Protein AF-A0AAW4L4Z7-F1 (afdb_monomer_lite)

Sequence (323 aa):
MKLNDNSRTDKFPEVISRLYNILFERLQEMKDENALSLLELSNLTPKMVKGADYLYFQGRLLNGRQKQVYLGARKASVLDIEEKFAKAQEVKQKYLDTIEKSLGALRALGVGAFPARPGRVIAALAEAGIFDLYGGVLLEDAAFYCLAQLHGLMLPKALDDETDIVVGVSASPKVPQNPLGLLDKGYSPVNRFDPVAMPYYSREVTGSCGISFLCLWNEAGENGALLQFLIKEPIQVIAFCKRPVIVTVPDPVRYFLFKIIRSQLAENSSSIANRDLFQAKALFKGVREKLTYSEIYREARALNWEWGPLIARGLENLKRTMG

Structure (mmCIF, N/CA/C/O backbone):
data_AF-A0AAW4L4Z7-F1
#
_entry.id   AF-A0AAW4L4Z7-F1
#
loop_
_atom_site.group_PDB
_atom_site.id
_atom_site.type_symbol
_atom_site.label_atom_id
_atom_site.label_alt_id
_atom_site.label_comp_id
_atom_site.label_asym_id
_atom_site.label_entity_id
_atom_site.label_seq_id
_atom_site.pdbx_PDB_ins_code
_atom_site.Cartn_x
_atom_site.Cartn_y
_atom_site.Cartn_z
_atom_site.occupancy
_atom_site.B_iso_or_equiv
_atom_site.auth_seq_id
_atom_site.auth_comp_id
_atom_site.auth_asym_id
_atom_site.auth_atom_id
_atom_site.pdbx_PDB_model_num
ATOM 1 N N . MET A 1 1 ? 24.018 -12.665 -4.909 1.00 32.16 1 MET A N 1
ATOM 2 C CA . MET A 1 1 ? 23.017 -13.587 -4.329 1.00 32.16 1 MET A CA 1
ATOM 3 C C . MET A 1 1 ? 22.510 -14.480 -5.454 1.00 32.16 1 MET A C 1
ATOM 5 O O . MET A 1 1 ? 21.957 -13.951 -6.408 1.00 32.16 1 MET A O 1
ATOM 9 N N . LYS A 1 2 ? 22.803 -15.788 -5.422 1.00 23.20 2 LYS A N 1
ATOM 10 C CA . LYS A 1 2 ? 22.291 -16.739 -6.424 1.00 23.20 2 LYS A CA 1
ATOM 11 C C . LYS A 1 2 ? 20.806 -16.966 -6.133 1.00 23.20 2 LYS A C 1
ATOM 13 O O . LYS A 1 2 ? 20.463 -17.426 -5.049 1.00 23.20 2 LYS A O 1
ATOM 18 N N . LEU A 1 3 ? 19.950 -16.542 -7.056 1.00 29.09 3 LEU A N 1
ATOM 19 C CA . LEU A 1 3 ? 18.500 -16.683 -6.966 1.00 29.09 3 LEU A CA 1
ATOM 20 C C . LEU A 1 3 ? 18.140 -18.099 -7.423 1.00 29.09 3 LEU A C 1
ATOM 22 O O . LEU A 1 3 ? 18.395 -18.448 -8.571 1.00 29.09 3 LEU A O 1
ATOM 26 N N . ASN A 1 4 ? 17.594 -18.914 -6.519 1.00 28.89 4 ASN A N 1
ATOM 27 C CA . ASN A 1 4 ? 16.977 -20.179 -6.906 1.00 28.89 4 ASN A CA 1
ATOM 28 C C . ASN A 1 4 ? 15.713 -19.877 -7.714 1.00 28.89 4 ASN A C 1
ATOM 30 O O . ASN A 1 4 ? 14.824 -19.153 -7.261 1.00 28.89 4 ASN A O 1
ATOM 34 N N . ASP A 1 5 ? 15.664 -20.447 -8.910 1.00 36.66 5 ASP A N 1
ATOM 35 C CA . ASP A 1 5 ? 14.574 -20.345 -9.867 1.00 36.66 5 ASP A CA 1
ATOM 36 C C . ASP A 1 5 ? 13.368 -21.193 -9.434 1.00 36.66 5 ASP A C 1
ATOM 38 O O . ASP A 1 5 ? 13.111 -22.275 -9.943 1.00 36.66 5 ASP A O 1
ATOM 42 N N . ASN A 1 6 ? 12.642 -20.705 -8.428 1.00 33.81 6 ASN A N 1
ATOM 43 C CA . ASN A 1 6 ? 11.314 -21.197 -8.053 1.00 33.81 6 ASN A CA 1
ATOM 44 C C . ASN A 1 6 ? 10.332 -20.016 -7.964 1.00 33.81 6 ASN A C 1
ATOM 46 O O . ASN A 1 6 ? 9.578 -19.861 -7.007 1.00 33.81 6 ASN A O 1
ATOM 50 N N . SER A 1 7 ? 10.355 -19.136 -8.971 1.00 39.59 7 SER A N 1
ATOM 51 C CA . SER A 1 7 ? 9.524 -17.922 -9.036 1.00 39.59 7 SER A CA 1
ATOM 52 C C . SER A 1 7 ? 8.072 -18.185 -9.477 1.00 39.59 7 SER A C 1
ATOM 54 O O . SER A 1 7 ? 7.519 -17.450 -10.296 1.00 39.59 7 SER A O 1
ATOM 56 N N . ARG A 1 8 ? 7.420 -19.224 -8.934 1.00 42.19 8 ARG A N 1
ATOM 57 C CA . ARG A 1 8 ? 5.964 -19.387 -9.079 1.00 42.19 8 ARG A CA 1
ATOM 58 C C . ARG A 1 8 ? 5.268 -18.426 -8.119 1.00 42.19 8 ARG A C 1
ATOM 60 O O . ARG A 1 8 ? 5.245 -18.639 -6.915 1.00 42.19 8 ARG A O 1
ATOM 67 N N . THR A 1 9 ? 4.751 -17.329 -8.664 1.00 53.69 9 THR A N 1
ATOM 68 C CA . THR A 1 9 ? 3.739 -16.509 -7.992 1.00 53.69 9 THR A CA 1
ATOM 69 C C . THR A 1 9 ? 2.385 -17.144 -8.283 1.00 53.69 9 THR A C 1
ATOM 71 O O . THR A 1 9 ? 1.900 -17.102 -9.416 1.00 53.69 9 THR A O 1
ATOM 74 N N . ASP A 1 10 ? 1.794 -17.788 -7.279 1.00 58.38 10 ASP A N 1
ATOM 75 C CA . ASP A 1 10 ? 0.479 -18.403 -7.432 1.00 58.38 10 ASP A CA 1
ATOM 76 C C . ASP A 1 10 ? -0.603 -17.320 -7.383 1.00 58.38 10 ASP A C 1
ATOM 78 O O . ASP A 1 10 ? -0.590 -16.436 -6.517 1.00 58.38 10 ASP A O 1
ATOM 82 N N . LYS A 1 11 ? -1.533 -17.370 -8.346 1.00 59.62 11 LYS A N 1
ATOM 83 C CA . LYS A 1 11 ? -2.723 -16.515 -8.323 1.00 59.62 11 LYS A CA 1
ATOM 84 C C . LYS A 1 11 ? -3.596 -16.914 -7.138 1.00 59.62 11 LYS A C 1
ATOM 86 O O . LYS A 1 11 ? -3.826 -18.096 -6.893 1.00 59.62 11 LYS A O 1
ATOM 91 N N . PHE A 1 12 ? -4.150 -15.917 -6.473 1.00 63.59 12 PHE A N 1
ATOM 92 C CA . PHE A 1 12 ? -5.211 -16.060 -5.503 1.00 63.59 12 PHE A CA 1
ATOM 93 C C . PHE A 1 12 ? -6.371 -16.816 -6.155 1.00 63.59 12 PHE A C 1
ATOM 95 O O . PHE A 1 12 ? -6.815 -16.443 -7.248 1.00 63.59 12 PHE A O 1
ATOM 102 N N . PRO A 1 13 ? -6.894 -17.855 -5.489 1.00 67.50 13 PRO A N 1
ATOM 103 C CA . PRO A 1 13 ? -8.231 -18.350 -5.759 1.00 67.50 13 PRO A CA 1
ATOM 104 C C . PRO A 1 13 ? -9.234 -17.190 -5.769 1.00 67.50 13 PRO A C 1
ATOM 106 O O . PRO A 1 13 ? -9.116 -16.263 -4.969 1.00 67.50 13 PRO A O 1
ATOM 109 N N . GLU A 1 14 ? -10.255 -17.263 -6.625 1.00 75.38 14 GLU A N 1
ATOM 110 C CA . GLU A 1 14 ? -11.294 -16.224 -6.773 1.00 75.38 14 GLU A CA 1
ATOM 111 C C . GLU A 1 14 ? -11.941 -15.829 -5.430 1.00 75.38 14 GLU A C 1
ATOM 113 O O . GLU A 1 14 ? -12.305 -14.676 -5.199 1.00 75.38 14 GLU A O 1
ATOM 118 N N . VAL A 1 15 ? -12.000 -16.787 -4.502 1.00 77.12 15 VAL A N 1
ATOM 119 C CA . VAL A 1 15 ? -12.443 -16.604 -3.117 1.00 77.12 15 VAL A CA 1
ATOM 120 C C . VAL A 1 15 ? -11.622 -15.538 -2.380 1.00 77.12 15 VAL A C 1
ATOM 122 O O . VAL A 1 15 ? -12.205 -14.703 -1.694 1.00 77.12 15 VAL A O 1
ATOM 125 N N . ILE A 1 16 ? -10.294 -15.511 -2.535 1.00 78.38 16 ILE A N 1
ATOM 126 C CA . ILE A 1 16 ? -9.440 -14.531 -1.848 1.00 78.38 16 ILE A CA 1
ATOM 127 C C . ILE A 1 16 ? -9.660 -13.127 -2.423 1.00 78.38 16 ILE A C 1
ATOM 129 O O . ILE A 1 16 ? -9.762 -12.176 -1.656 1.00 78.38 16 ILE A O 1
ATOM 133 N N . SER A 1 17 ? -9.809 -12.980 -3.744 1.00 80.56 17 SER A N 1
ATOM 134 C CA . SER A 1 17 ? -10.116 -11.677 -4.359 1.00 80.56 17 SER A CA 1
ATOM 135 C C . SER A 1 17 ? -11.458 -11.116 -3.881 1.00 80.56 17 SER A C 1
ATOM 137 O O . SER A 1 17 ? -11.556 -9.929 -3.577 1.00 80.56 17 SER A O 1
ATOM 139 N N . ARG A 1 18 ? -12.484 -11.968 -3.745 1.00 84.88 18 ARG A N 1
ATOM 140 C CA . ARG A 1 18 ? -13.781 -11.558 -3.181 1.00 84.88 18 ARG A CA 1
ATOM 141 C C . ARG A 1 18 ? -13.650 -11.123 -1.720 1.00 84.88 18 ARG A C 1
ATOM 143 O O . ARG A 1 18 ? -14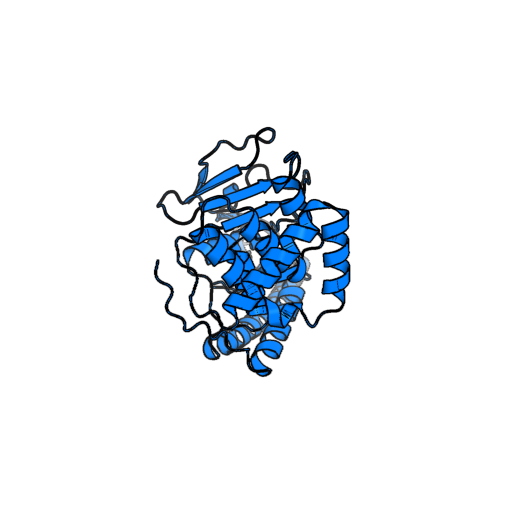.156 -10.066 -1.359 1.00 84.88 18 ARG A O 1
ATOM 150 N N . LEU A 1 19 ? -12.942 -11.899 -0.897 1.00 84.94 19 LEU A N 1
ATOM 151 C CA . LEU A 1 19 ? -12.705 -11.561 0.512 1.00 84.94 19 LEU A CA 1
ATOM 152 C C . LEU A 1 19 ? -11.884 -10.274 0.678 1.00 84.94 19 LEU A C 1
ATOM 154 O O . LEU A 1 19 ? -12.173 -9.489 1.578 1.00 84.94 19 LEU A O 1
ATOM 158 N N . TYR A 1 20 ? -10.899 -10.038 -0.192 1.00 89.19 20 TYR A N 1
ATOM 159 C CA . TYR A 1 20 ? -10.128 -8.796 -0.220 1.00 89.19 20 TYR A CA 1
ATOM 160 C C . TYR A 1 20 ? -11.039 -7.591 -0.473 1.00 89.19 20 TYR A C 1
ATOM 162 O O . TYR A 1 20 ? -10.985 -6.627 0.284 1.00 89.19 20 TYR A O 1
ATOM 170 N N . ASN A 1 21 ? -11.903 -7.657 -1.491 1.00 88.00 21 ASN A N 1
ATOM 171 C CA . ASN A 1 21 ? -12.805 -6.554 -1.835 1.00 88.00 21 ASN A CA 1
ATOM 172 C C . ASN A 1 21 ? -13.822 -6.273 -0.726 1.00 88.00 21 ASN A C 1
ATOM 174 O O . ASN A 1 21 ? -13.998 -5.118 -0.355 1.00 88.00 21 ASN A O 1
ATOM 178 N N . ILE A 1 22 ? -14.414 -7.320 -0.136 1.00 87.88 22 ILE A N 1
ATOM 179 C CA . ILE A 1 22 ? -15.314 -7.172 1.017 1.00 87.88 22 ILE A CA 1
ATOM 180 C C . ILE A 1 22 ? -14.584 -6.466 2.163 1.00 87.88 22 ILE A C 1
ATOM 182 O O . ILE A 1 22 ? -15.110 -5.521 2.742 1.00 87.88 22 ILE A O 1
ATOM 186 N N . LEU A 1 23 ? -13.362 -6.896 2.491 1.00 89.56 23 LEU A N 1
ATOM 187 C CA . LEU A 1 23 ? -12.580 -6.254 3.545 1.00 89.56 23 LEU A CA 1
ATOM 188 C C . LEU A 1 23 ? -12.254 -4.792 3.200 1.00 89.56 23 LEU A C 1
ATOM 190 O O . LEU A 1 23 ? -12.329 -3.937 4.078 1.00 89.56 23 LEU A O 1
ATOM 194 N N . PHE A 1 24 ? -11.911 -4.500 1.944 1.00 90.75 24 PHE A N 1
ATOM 195 C CA . PHE A 1 24 ? -11.599 -3.146 1.493 1.00 90.75 24 PHE A CA 1
ATOM 196 C C . PHE A 1 24 ? -12.805 -2.215 1.632 1.00 90.75 24 PHE A C 1
ATOM 198 O O . PHE A 1 24 ? -12.670 -1.149 2.223 1.00 90.75 24 PHE A O 1
ATOM 205 N N . GLU A 1 25 ? -13.984 -2.637 1.167 1.00 87.56 25 GLU A N 1
ATOM 206 C CA . GLU A 1 25 ? -15.235 -1.880 1.300 1.00 87.56 25 GLU A CA 1
ATOM 207 C C . GLU A 1 25 ? -15.553 -1.580 2.769 1.00 87.56 25 GLU A C 1
ATOM 209 O O . GLU A 1 25 ? -15.819 -0.433 3.117 1.00 87.56 25 GLU A O 1
ATOM 214 N N . ARG A 1 26 ? -15.422 -2.569 3.664 1.00 83.50 26 ARG A N 1
ATOM 215 C CA . ARG A 1 26 ? -15.661 -2.360 5.103 1.00 83.50 26 ARG A CA 1
ATOM 216 C C . ARG A 1 26 ? -14.666 -1.405 5.749 1.00 83.50 26 ARG A C 1
ATOM 218 O O . ARG A 1 26 ? -15.047 -0.613 6.606 1.00 83.50 26 ARG A O 1
ATOM 225 N N . LEU A 1 27 ? -13.394 -1.472 5.359 1.00 85.56 27 LEU A N 1
ATOM 226 C CA . LEU A 1 27 ? -12.388 -0.529 5.848 1.00 85.56 27 LEU A CA 1
ATOM 227 C C . LEU A 1 27 ? -12.659 0.895 5.341 1.00 85.56 27 LEU A C 1
ATOM 229 O O . LEU A 1 27 ? -12.407 1.844 6.079 1.00 85.56 27 LEU A O 1
ATOM 233 N N . GLN A 1 28 ? -13.178 1.050 4.118 1.00 83.44 28 GLN A N 1
ATOM 234 C CA . GLN A 1 28 ? -13.570 2.354 3.573 1.00 83.44 28 GLN A CA 1
ATOM 235 C C . GLN A 1 28 ? -14.786 2.918 4.308 1.00 83.44 28 GLN A C 1
ATOM 237 O O . GLN A 1 28 ? -14.724 4.047 4.779 1.00 83.44 28 GLN A O 1
ATOM 242 N N . GLU A 1 29 ? -15.840 2.119 4.503 1.00 78.31 29 GLU A N 1
ATOM 243 C CA . GLU A 1 29 ? -17.023 2.515 5.284 1.00 78.31 29 GLU A CA 1
ATOM 244 C C . GLU A 1 29 ? -16.625 3.004 6.685 1.00 78.31 29 GLU A C 1
ATOM 246 O O . GLU A 1 29 ? -16.997 4.099 7.104 1.00 78.31 29 GLU A O 1
ATOM 251 N N . MET A 1 30 ? -15.783 2.236 7.383 1.00 73.38 30 MET A N 1
ATOM 252 C CA . MET A 1 30 ? -15.294 2.590 8.717 1.00 73.38 30 MET A CA 1
ATOM 253 C C . MET A 1 30 ? -14.510 3.913 8.741 1.00 73.38 30 MET A C 1
ATOM 255 O O . MET A 1 30 ? -14.532 4.636 9.739 1.00 73.38 30 MET A O 1
ATOM 259 N N . LYS A 1 31 ? -13.801 4.225 7.655 1.00 69.75 31 LYS A N 1
ATOM 260 C CA . LYS A 1 31 ? -12.991 5.435 7.516 1.00 69.75 31 LYS A CA 1
ATOM 261 C C . LYS A 1 31 ? -13.819 6.657 7.107 1.00 69.75 31 LYS A C 1
ATOM 263 O O . LYS A 1 31 ? -13.569 7.748 7.622 1.00 69.75 31 LYS A O 1
ATOM 268 N N . ASP A 1 32 ? -14.795 6.492 6.220 1.00 66.00 32 ASP A N 1
ATOM 269 C CA . ASP A 1 32 ? -15.676 7.568 5.750 1.00 66.00 32 ASP A CA 1
ATOM 270 C C . ASP A 1 32 ? -16.686 7.997 6.822 1.00 66.00 32 ASP A C 1
ATOM 272 O O . ASP A 1 32 ? -17.030 9.177 6.916 1.00 66.00 32 ASP A O 1
ATOM 276 N N . GLU A 1 33 ? -17.071 7.095 7.731 1.00 61.59 33 GLU A N 1
ATOM 277 C CA . GLU A 1 33 ? -17.880 7.395 8.923 1.00 61.59 33 GLU A CA 1
ATOM 278 C C . GLU A 1 33 ? -17.099 8.181 10.011 1.00 61.59 33 GLU A C 1
ATOM 280 O O . GLU A 1 33 ? -17.352 8.055 11.208 1.00 61.59 33 GLU A O 1
ATOM 285 N N . ASN A 1 34 ? -16.167 9.053 9.604 1.00 47.19 34 ASN A N 1
ATOM 286 C CA . ASN A 1 34 ? -15.133 9.777 10.363 1.00 47.19 34 ASN A CA 1
ATOM 287 C C . ASN A 1 34 ? -15.607 10.678 11.539 1.00 47.19 34 ASN A C 1
ATOM 289 O O . ASN A 1 34 ? -14.813 11.410 12.127 1.00 47.19 34 ASN A O 1
ATOM 293 N N . ALA A 1 35 ? -16.872 10.597 11.959 1.00 42.38 35 ALA A N 1
ATOM 294 C CA . ALA A 1 35 ? -17.287 10.941 13.322 1.00 42.38 35 ALA A CA 1
ATOM 295 C C . ALA A 1 35 ? -16.896 9.850 14.354 1.00 42.38 35 ALA A C 1
ATOM 297 O O . ALA A 1 35 ? -16.870 10.120 15.556 1.00 42.38 35 ALA A O 1
ATOM 298 N N . LEU A 1 36 ? -16.563 8.633 13.896 1.00 42.75 36 LEU A N 1
ATOM 299 C CA . LEU A 1 36 ? -16.276 7.447 14.714 1.00 42.75 36 LEU A CA 1
ATOM 300 C C . LEU A 1 36 ? -14.775 7.120 14.866 1.00 42.75 36 LEU A C 1
ATOM 302 O O . LEU A 1 36 ? -14.412 6.369 15.768 1.00 42.75 36 LEU A O 1
ATOM 306 N N . SER A 1 37 ? -13.876 7.684 14.056 1.00 44.66 37 SER A N 1
ATOM 307 C CA . SER A 1 37 ? -12.421 7.454 14.194 1.00 44.66 37 SER A CA 1
ATOM 308 C C . SER A 1 37 ? -11.863 8.041 15.500 1.00 44.66 37 SER A C 1
ATOM 310 O O . SER A 1 37 ? -11.054 7.419 16.188 1.00 44.66 37 SER A O 1
ATOM 312 N N . LEU A 1 38 ? -12.413 9.175 15.952 1.00 45.38 38 LEU A N 1
ATOM 313 C CA . LEU A 1 38 ? -12.182 9.723 17.297 1.00 45.38 38 LEU A CA 1
ATOM 314 C C . LEU A 1 38 ? -12.682 8.788 18.419 1.00 45.38 38 LEU A C 1
ATOM 316 O O . LEU A 1 38 ? -12.250 8.931 19.566 1.00 45.38 38 LEU A O 1
ATOM 320 N N . LEU A 1 39 ? -13.565 7.829 18.109 1.00 46.44 39 LEU A N 1
ATOM 321 C CA . LEU A 1 39 ? -14.117 6.823 19.028 1.00 46.44 39 LEU A CA 1
ATOM 322 C C . LEU A 1 39 ? -13.271 5.556 19.153 1.00 46.44 39 LEU A C 1
ATOM 324 O O . LEU A 1 39 ? -13.538 4.721 20.016 1.00 46.44 39 LEU A O 1
ATOM 328 N N . GLU A 1 40 ? -12.249 5.356 18.320 1.00 48.91 40 GLU A N 1
ATOM 329 C CA . GLU A 1 40 ? -11.343 4.206 18.453 1.00 48.91 40 GLU A CA 1
ATOM 330 C C . GLU A 1 40 ? -10.521 4.237 19.737 1.00 48.91 40 GLU A C 1
ATOM 332 O O . GLU A 1 40 ? -10.287 3.202 20.360 1.00 48.91 40 GLU A O 1
ATOM 337 N N . LEU A 1 41 ? -10.134 5.439 20.154 1.00 52.56 41 LEU A N 1
ATOM 338 C CA . LEU A 1 41 ? -9.309 5.682 21.330 1.00 52.56 41 LEU A CA 1
ATOM 339 C C . LEU A 1 41 ? -10.081 6.375 22.448 1.00 52.56 41 LEU A C 1
ATOM 341 O O . LEU A 1 41 ? -9.445 6.904 23.367 1.00 52.56 41 LEU A O 1
ATOM 345 N N . SER A 1 42 ? -11.417 6.416 22.368 1.00 62.88 42 SER A N 1
ATOM 346 C CA . SER A 1 42 ? -12.225 7.129 23.347 1.00 62.88 42 SER A CA 1
ATOM 347 C C . SER A 1 42 ? -13.407 6.361 23.919 1.00 62.88 42 SER A C 1
ATOM 349 O O . SER A 1 42 ? -13.991 5.487 23.289 1.00 62.88 42 SER A O 1
ATOM 351 N N . ASN A 1 43 ? -13.722 6.701 25.167 1.00 76.50 43 ASN A N 1
ATOM 352 C CA . ASN A 1 43 ? -14.822 6.164 25.954 1.00 76.50 43 ASN A CA 1
ATOM 353 C C . ASN A 1 43 ? -15.537 7.302 26.683 1.00 76.50 43 ASN A C 1
ATOM 355 O O . ASN A 1 43 ? -14.961 8.365 26.940 1.00 76.50 43 ASN A O 1
ATOM 359 N N . LEU A 1 44 ? -16.786 7.046 27.062 1.00 83.38 44 LEU A N 1
ATOM 360 C CA . LEU A 1 44 ? -17.497 7.869 28.027 1.00 83.38 44 LEU A CA 1
ATOM 361 C C . LEU A 1 44 ? -17.172 7.375 29.438 1.00 83.38 44 LEU A C 1
ATOM 363 O O . LEU A 1 44 ? -17.417 6.218 29.774 1.00 83.38 44 LEU A O 1
ATOM 367 N N . THR A 1 45 ? -16.600 8.257 30.254 1.00 85.12 45 THR A N 1
ATOM 368 C CA . THR A 1 45 ? -16.176 7.953 31.623 1.00 85.12 45 THR A CA 1
ATOM 369 C C . THR A 1 45 ? -17.023 8.765 32.604 1.00 85.12 45 THR A C 1
ATOM 371 O O . THR A 1 45 ? -16.867 9.993 32.663 1.00 85.12 45 THR A O 1
ATOM 374 N N . PRO A 1 46 ? -17.907 8.129 33.392 1.00 85.19 46 PRO A N 1
ATOM 375 C CA . PRO A 1 46 ? -18.630 8.814 34.454 1.00 85.19 46 PRO A CA 1
ATOM 376 C C . PRO A 1 46 ? -17.691 9.135 35.625 1.00 85.19 46 PRO A C 1
ATOM 378 O O . PRO A 1 46 ? -16.783 8.366 35.951 1.00 85.19 46 PRO A O 1
ATOM 381 N N . LYS A 1 47 ? -17.905 10.283 36.271 1.00 87.56 47 LYS A N 1
ATOM 382 C CA . LYS A 1 47 ? -17.180 10.721 37.466 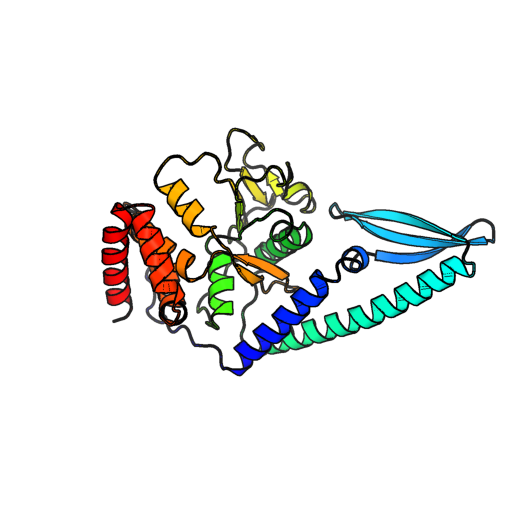1.00 87.56 47 LYS A CA 1
ATOM 383 C C . LYS A 1 47 ? -18.127 11.349 38.481 1.00 87.56 47 LYS A C 1
ATOM 385 O O . LYS A 1 47 ? -18.855 12.286 38.167 1.00 87.56 47 LYS A O 1
ATOM 390 N N . MET A 1 48 ? -18.008 10.887 39.718 1.00 85.50 48 MET A N 1
ATOM 391 C CA . MET A 1 48 ? -18.638 11.489 40.889 1.00 85.50 48 MET A CA 1
ATOM 392 C C . MET A 1 48 ? -17.766 12.628 41.419 1.00 85.50 48 MET A C 1
ATOM 394 O O . MET A 1 48 ? -16.614 12.405 41.796 1.00 85.50 48 MET A O 1
ATOM 398 N N . VAL A 1 49 ? -18.304 13.847 41.486 1.00 84.88 49 VAL A N 1
ATOM 399 C CA . VAL A 1 49 ? -17.618 14.995 42.102 1.00 84.88 49 VAL A CA 1
ATOM 400 C C . VAL A 1 49 ? -18.571 15.680 43.074 1.00 84.88 49 VAL A C 1
ATOM 402 O O . VAL A 1 49 ? -19.607 16.200 42.670 1.00 84.88 49 VAL A O 1
ATOM 405 N N . LYS A 1 50 ? -18.218 15.686 44.369 1.00 82.81 50 LYS A N 1
ATOM 406 C CA . LYS A 1 50 ? -19.025 16.282 45.455 1.00 82.81 50 LYS A CA 1
ATOM 407 C C . LYS A 1 50 ? -20.504 15.833 45.441 1.00 82.81 50 LYS A C 1
ATOM 409 O O . LYS A 1 50 ? -21.395 16.644 45.660 1.00 82.81 50 LYS A O 1
ATOM 414 N N . GLY A 1 51 ? -20.755 14.549 45.164 1.00 81.38 51 GLY A N 1
ATOM 415 C CA . GLY A 1 51 ? -22.100 13.954 45.164 1.00 81.38 51 GLY A CA 1
ATOM 416 C C . GLY A 1 51 ? -22.934 14.196 43.901 1.00 81.38 51 GLY A C 1
ATOM 417 O O . GLY A 1 51 ? -24.093 13.799 43.870 1.00 81.38 51 GLY A O 1
ATOM 418 N N . ALA A 1 52 ? -22.368 14.827 42.868 1.00 81.81 52 ALA A N 1
ATOM 419 C CA . ALA A 1 52 ? -23.008 14.983 41.566 1.00 81.81 52 ALA A CA 1
ATOM 420 C C . ALA A 1 52 ? -22.292 14.148 40.493 1.00 81.81 52 ALA A C 1
ATOM 422 O O . ALA A 1 52 ? -21.057 14.089 40.461 1.00 81.81 52 ALA A O 1
ATOM 423 N N . ASP A 1 53 ? -23.087 13.534 39.615 1.00 86.81 53 ASP A N 1
ATOM 424 C CA . ASP A 1 53 ? -22.621 12.698 38.511 1.00 86.81 53 ASP A CA 1
ATOM 425 C C . ASP A 1 53 ? -22.357 13.516 37.253 1.00 86.81 53 ASP A C 1
ATOM 427 O O . ASP A 1 53 ? -23.233 14.203 36.714 1.00 86.81 53 ASP A O 1
ATOM 431 N N . TYR A 1 54 ? -21.137 13.383 36.750 1.00 86.75 54 TYR A N 1
ATOM 432 C CA . TYR A 1 54 ? -20.651 14.073 35.571 1.00 86.75 54 TYR A CA 1
ATOM 433 C C . TYR A 1 54 ? -20.138 13.083 34.544 1.00 86.75 54 TYR A C 1
ATOM 435 O O . TYR A 1 54 ? -19.538 12.066 34.889 1.00 86.75 54 TYR A O 1
ATOM 443 N N . LEU A 1 55 ? -20.323 13.414 33.272 1.00 88.31 55 LEU A N 1
ATOM 444 C CA . LEU A 1 55 ? -19.826 12.610 32.172 1.00 88.31 55 LEU A CA 1
ATOM 445 C C . LEU A 1 55 ? -18.668 13.304 31.467 1.00 88.31 55 LEU A C 1
ATOM 447 O O . LEU A 1 55 ? -18.709 14.506 31.184 1.00 88.31 55 LEU A O 1
ATOM 451 N N . TYR A 1 56 ? -17.641 12.522 31.160 1.00 85.12 56 TYR A N 1
ATOM 452 C CA . TYR A 1 56 ? -16.481 12.965 30.408 1.00 85.12 56 TYR A CA 1
ATOM 453 C C . TYR A 1 56 ? -16.311 12.112 29.161 1.00 85.12 56 TYR A C 1
ATOM 455 O O . TYR A 1 56 ? -16.398 10.889 29.219 1.00 85.12 56 TYR A O 1
ATOM 463 N N . PHE A 1 57 ? -15.989 12.762 28.052 1.00 81.19 57 PHE A N 1
ATOM 464 C CA . PHE A 1 57 ? -15.434 12.108 26.882 1.00 81.19 57 PHE A CA 1
ATOM 465 C C . PHE A 1 57 ? -13.925 11.989 27.070 1.00 81.19 57 PHE A C 1
ATOM 467 O O . PHE A 1 57 ? -13.227 12.996 27.196 1.00 81.19 57 PHE A O 1
ATOM 474 N N . GLN A 1 58 ? -13.407 10.771 27.132 1.00 80.62 58 GLN A N 1
ATOM 475 C CA . GLN A 1 58 ? -11.991 10.508 27.345 1.00 80.62 58 GLN A CA 1
ATOM 476 C C . GLN A 1 58 ? -11.405 9.894 26.088 1.00 80.62 58 GLN A C 1
ATOM 478 O O . GLN A 1 58 ? -11.773 8.776 25.773 1.00 80.62 58 GLN A O 1
ATOM 483 N N . GLY A 1 59 ? -10.477 10.580 25.421 1.00 68.94 59 GLY A N 1
ATOM 484 C CA . GLY A 1 59 ? -9.775 10.084 24.237 1.00 68.94 59 GLY A CA 1
ATOM 485 C C . GLY A 1 59 ? -8.258 10.071 24.409 1.00 68.94 59 GLY A C 1
ATOM 486 O O . GLY A 1 59 ? -7.705 10.837 25.205 1.00 68.94 59 GLY A O 1
ATOM 487 N N . ARG A 1 60 ? -7.564 9.215 23.658 1.00 60.22 60 ARG A N 1
ATOM 488 C CA . ARG A 1 60 ? -6.101 9.254 23.540 1.00 60.22 60 ARG A CA 1
ATOM 489 C C . ARG A 1 60 ? -5.707 10.038 22.290 1.00 60.22 60 ARG A C 1
ATOM 491 O O . ARG A 1 60 ? -6.218 9.780 21.209 1.00 60.22 60 ARG A O 1
ATOM 498 N N . LEU A 1 61 ? -4.826 11.016 22.456 1.00 54.97 61 LEU A N 1
ATOM 499 C CA . LEU A 1 61 ? -4.229 11.753 21.347 1.00 54.97 61 LEU A CA 1
ATOM 500 C C . LEU A 1 61 ? -3.154 10.893 20.669 1.00 54.97 61 LEU A C 1
ATOM 502 O O . LEU A 1 61 ? -2.581 10.006 21.302 1.00 54.97 61 LEU A O 1
ATOM 506 N N . LEU A 1 62 ? -2.823 11.226 19.418 1.00 44.16 62 LEU A N 1
ATOM 507 C CA . LEU A 1 62 ? -1.789 10.549 18.616 1.00 44.16 62 LEU A CA 1
ATOM 508 C C . LEU A 1 62 ? -0.403 10.530 19.296 1.00 44.16 62 LEU A C 1
ATOM 510 O O . LEU A 1 62 ? 0.395 9.641 19.055 1.00 44.16 62 LEU A O 1
ATOM 514 N N . ASN A 1 63 ? -0.133 11.458 20.220 1.00 45.69 63 ASN A N 1
ATOM 515 C CA . ASN A 1 63 ? 1.095 11.498 21.028 1.00 45.69 63 ASN A CA 1
ATOM 516 C C . ASN A 1 63 ? 1.026 10.665 22.329 1.00 45.69 63 ASN A C 1
ATOM 518 O O . ASN A 1 63 ? 1.733 10.961 23.296 1.00 45.69 63 ASN A O 1
ATOM 522 N N . GLY A 1 64 ? 0.083 9.724 22.418 1.00 51.59 64 GLY A N 1
ATOM 523 C CA . GLY A 1 64 ? -0.119 8.838 23.565 1.00 51.59 64 GLY A CA 1
ATOM 524 C C . GLY A 1 64 ? -0.762 9.485 24.800 1.00 51.59 64 GLY A C 1
ATOM 525 O O . GLY A 1 64 ? -1.175 8.757 25.715 1.00 51.59 64 GLY A O 1
ATOM 526 N N . ARG A 1 65 ? -0.901 10.822 24.850 1.00 55.28 65 ARG A N 1
ATOM 527 C CA . ARG A 1 65 ? -1.500 11.542 25.988 1.00 55.28 65 ARG A CA 1
ATOM 528 C C . ARG A 1 65 ? -3.007 11.336 26.037 1.00 55.28 65 ARG A C 1
ATOM 530 O O . ARG A 1 65 ? -3.698 11.432 25.026 1.00 55.28 65 ARG A O 1
ATOM 537 N N . GLN A 1 66 ? -3.534 11.125 27.236 1.00 69.50 66 GLN A N 1
ATOM 538 C CA . GLN A 1 66 ? -4.977 11.131 27.453 1.00 69.50 66 GLN A CA 1
ATOM 539 C C . GLN A 1 66 ? -5.496 12.565 27.551 1.00 69.50 66 GLN A C 1
ATOM 541 O O . GLN A 1 66 ? -4.907 13.405 28.233 1.00 69.50 66 GLN A O 1
ATOM 546 N N . LYS A 1 67 ? -6.621 12.832 26.891 1.00 74.50 67 LYS A N 1
ATOM 547 C CA . LYS A 1 67 ? -7.366 14.084 26.990 1.00 74.50 67 LYS A CA 1
ATOM 548 C C . LYS A 1 67 ? -8.799 13.772 27.400 1.00 74.50 67 LYS A C 1
ATOM 550 O O . LYS A 1 67 ? -9.434 12.882 26.841 1.00 74.50 67 LYS A O 1
ATOM 555 N N . GLN A 1 68 ? -9.294 14.507 28.388 1.00 83.00 68 GLN A N 1
ATOM 556 C CA . GLN A 1 68 ? -10.681 14.428 28.830 1.00 83.00 68 GLN A CA 1
ATOM 557 C C . GLN A 1 68 ? -11.387 15.736 28.492 1.00 83.00 68 GLN A C 1
ATOM 559 O O . GLN A 1 68 ? -10.852 16.817 28.738 1.00 83.00 68 GLN A O 1
ATOM 564 N N . VAL A 1 69 ? -12.583 15.627 27.928 1.00 79.75 69 VAL A N 1
ATOM 565 C CA . VAL A 1 69 ? -13.485 16.742 27.650 1.00 79.75 69 VAL A CA 1
ATOM 566 C C . VAL A 1 69 ? -14.730 16.539 28.500 1.00 79.75 69 VAL A C 1
ATOM 568 O O . VAL A 1 69 ? -15.350 15.479 28.467 1.00 79.75 69 VAL A O 1
ATOM 571 N N . TYR A 1 70 ? -15.063 17.537 29.311 1.00 82.88 70 TYR A N 1
ATOM 572 C CA . TYR A 1 70 ? -16.267 17.525 30.132 1.00 82.88 70 TYR A CA 1
ATOM 573 C C . TYR A 1 70 ? -17.506 17.689 29.246 1.00 82.88 70 TYR A C 1
ATOM 575 O O . TYR A 1 70 ? -17.573 18.644 28.476 1.00 82.88 70 TYR A O 1
ATOM 583 N N . LEU A 1 71 ? -18.468 16.768 29.357 1.00 82.44 71 LEU A N 1
ATOM 584 C CA . LEU A 1 71 ? -19.709 16.806 28.576 1.00 82.44 71 LEU A CA 1
ATOM 585 C C . LEU A 1 71 ? -20.865 17.451 29.342 1.00 82.44 71 LEU A C 1
ATOM 587 O O . LEU A 1 71 ? -21.729 18.078 28.738 1.00 82.44 71 LEU A O 1
ATOM 591 N N . GLY A 1 72 ? -20.889 17.312 30.668 1.00 85.94 72 GLY A N 1
ATOM 592 C CA . GLY A 1 72 ? -21.963 17.857 31.490 1.00 85.94 72 GLY A CA 1
ATOM 593 C C . GLY A 1 72 ? -22.298 16.992 32.697 1.00 85.94 72 GLY A C 1
ATOM 594 O O . GLY A 1 72 ? -21.789 15.883 32.863 1.00 85.94 72 GLY A O 1
ATOM 595 N N . ALA A 1 73 ? -23.200 17.504 33.534 1.00 86.50 73 ALA A N 1
ATOM 596 C CA . ALA A 1 73 ? -23.889 16.693 34.531 1.00 86.50 73 ALA A CA 1
ATOM 597 C C . ALA A 1 73 ? -24.793 15.681 33.819 1.00 86.50 73 ALA A C 1
ATOM 599 O O . ALA A 1 73 ? -25.403 16.024 32.804 1.00 86.50 73 ALA A O 1
ATOM 600 N N . ARG A 1 74 ? -24.909 14.464 34.355 1.00 82.62 74 ARG A N 1
ATOM 601 C CA . ARG A 1 74 ? -25.631 13.339 33.740 1.00 82.62 74 ARG A CA 1
ATOM 602 C C . ARG A 1 74 ? -27.161 13.517 33.806 1.00 82.62 74 ARG A C 1
ATOM 604 O O . ARG A 1 74 ? -27.870 12.825 34.525 1.00 82.62 74 ARG A O 1
ATOM 611 N N . LYS A 1 75 ? -27.658 14.521 33.080 1.00 86.00 75 LYS A N 1
ATOM 612 C CA . LYS A 1 75 ? -29.070 14.904 32.910 1.00 86.00 75 LYS A CA 1
ATOM 613 C C . LYS A 1 75 ? -29.574 14.447 31.535 1.00 86.00 75 LYS A C 1
ATOM 615 O O . LYS A 1 75 ? -28.789 13.954 30.733 1.00 86.00 75 LYS A O 1
ATOM 620 N N . ALA A 1 76 ? -30.856 14.665 31.232 1.00 79.12 76 ALA A N 1
ATOM 621 C CA . ALA A 1 76 ? -31.504 14.202 29.996 1.00 79.12 76 ALA A CA 1
ATOM 622 C C . ALA A 1 76 ? -30.707 14.475 28.699 1.00 79.12 76 ALA A C 1
ATOM 624 O O . ALA A 1 76 ? -30.571 13.577 27.876 1.00 79.12 76 ALA A O 1
ATOM 625 N N . SER A 1 77 ? -30.110 15.663 28.540 1.00 75.38 77 SER A N 1
ATOM 626 C CA . SER A 1 77 ? -29.299 16.002 27.356 1.00 75.38 77 SER A CA 1
ATOM 627 C C . SER A 1 77 ? -27.983 15.222 27.248 1.00 75.38 77 SER A C 1
ATOM 629 O O . SER A 1 77 ? -27.504 14.984 26.146 1.00 75.38 77 SER A O 1
ATOM 631 N N . VAL A 1 78 ? -27.391 14.815 28.373 1.00 80.94 78 VAL A N 1
ATOM 632 C CA . VAL A 1 78 ? -26.157 14.014 28.416 1.00 80.94 78 VAL A CA 1
ATOM 633 C C . VAL A 1 78 ? -26.469 12.518 28.315 1.00 80.94 78 VAL A C 1
ATOM 635 O O . VAL A 1 78 ? -25.698 11.782 27.710 1.00 80.94 78 VAL A O 1
ATOM 638 N N . LEU A 1 79 ? -27.619 12.075 28.832 1.00 82.25 79 LEU A N 1
ATOM 639 C CA . LEU A 1 79 ? -28.111 10.704 28.657 1.00 82.25 79 LEU A CA 1
ATOM 640 C C . LEU A 1 79 ? -28.408 10.384 27.181 1.00 82.25 79 LEU A C 1
ATOM 642 O O . LEU A 1 79 ? -28.064 9.302 26.719 1.00 82.25 79 LEU A O 1
ATOM 646 N N . ASP A 1 80 ? -28.956 11.339 26.421 1.00 81.25 80 ASP A N 1
ATOM 647 C CA . ASP A 1 80 ? -29.132 11.203 24.964 1.00 81.25 80 ASP A CA 1
ATOM 648 C C . ASP A 1 80 ? -27.784 11.017 24.233 1.00 81.25 80 ASP A C 1
ATOM 650 O O . ASP A 1 80 ? -27.668 10.197 23.320 1.00 81.25 80 ASP A O 1
ATOM 654 N N . ILE A 1 81 ? -26.727 11.713 24.674 1.00 78.12 81 ILE A N 1
ATOM 655 C CA . ILE A 1 81 ? -25.363 11.533 24.145 1.00 78.12 81 ILE A CA 1
ATOM 656 C C . ILE A 1 81 ? -24.821 10.140 24.490 1.00 78.12 81 ILE A C 1
ATOM 658 O O . ILE A 1 81 ? -24.230 9.496 23.625 1.00 78.12 81 ILE A O 1
ATOM 662 N N . GLU A 1 82 ? -25.026 9.658 25.720 1.00 81.12 82 GLU A N 1
ATOM 663 C CA . GLU A 1 82 ? -24.629 8.302 26.126 1.00 81.12 82 GLU A CA 1
ATOM 664 C C . GLU A 1 82 ? -25.317 7.224 25.290 1.00 81.12 82 GLU A C 1
ATOM 666 O O . GLU A 1 82 ? -24.655 6.294 24.830 1.00 81.12 82 GLU A O 1
ATOM 671 N N . GLU A 1 83 ? -26.624 7.351 25.055 1.00 83.19 83 GLU A N 1
ATOM 672 C CA . GLU A 1 83 ? -27.383 6.381 24.267 1.00 83.19 83 GLU A CA 1
ATOM 673 C C . GLU A 1 83 ? -26.919 6.364 22.804 1.00 83.19 83 GLU A C 1
ATOM 675 O O . GLU A 1 83 ? -26.684 5.297 22.229 1.00 83.19 83 GLU A O 1
ATOM 680 N N . LYS A 1 84 ? -26.718 7.545 22.204 1.00 80.12 84 LYS A N 1
ATOM 681 C CA . LYS A 1 84 ? -26.169 7.671 20.845 1.00 80.12 84 LYS A CA 1
ATOM 682 C C .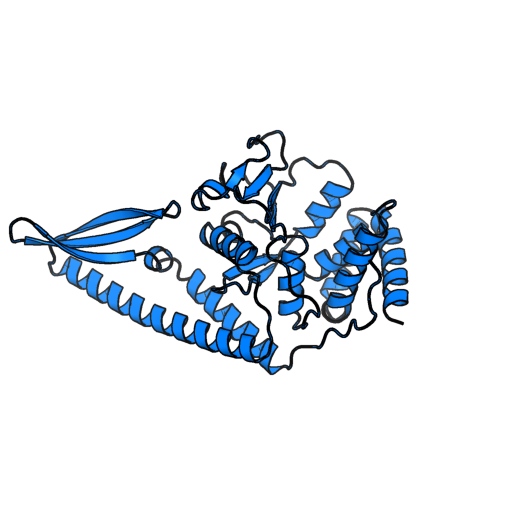 LYS A 1 84 ? -24.760 7.088 20.746 1.00 80.12 84 LYS A C 1
ATOM 684 O O . LYS A 1 84 ? -24.464 6.379 19.787 1.00 80.12 84 LYS A O 1
ATOM 689 N N . PHE A 1 85 ? -23.914 7.335 21.746 1.00 77.75 85 PHE A N 1
ATOM 690 C CA . PHE A 1 85 ? -22.562 6.780 21.815 1.00 77.75 85 PHE A CA 1
ATOM 691 C C . PHE A 1 85 ? -22.572 5.253 21.947 1.00 77.75 85 PHE A C 1
ATOM 693 O O . PHE A 1 85 ? -21.789 4.577 21.283 1.00 77.75 85 PHE A O 1
ATOM 700 N N . ALA A 1 86 ? -23.468 4.693 22.764 1.00 80.75 86 ALA A N 1
ATOM 701 C CA . ALA A 1 86 ? -23.603 3.248 22.924 1.00 80.75 86 ALA A CA 1
ATOM 702 C C . ALA A 1 86 ? -24.029 2.569 21.612 1.00 80.75 86 ALA A C 1
ATOM 704 O O . ALA A 1 86 ? -23.401 1.595 21.198 1.00 80.75 86 ALA A O 1
ATOM 705 N N . LYS A 1 87 ? -25.027 3.128 20.909 1.00 79.06 87 LYS A N 1
ATOM 706 C CA . LYS A 1 87 ? -25.458 2.637 19.586 1.00 79.06 87 LYS A CA 1
ATOM 707 C C . LYS A 1 87 ? -24.328 2.710 18.556 1.00 79.06 87 LYS A C 1
ATOM 709 O O . LYS A 1 87 ? -24.098 1.743 17.833 1.00 79.06 87 LYS A O 1
ATOM 714 N N . ALA A 1 88 ? -23.591 3.822 18.524 1.00 73.94 88 ALA A N 1
ATOM 715 C CA . ALA A 1 88 ? -22.419 3.982 17.664 1.00 73.94 88 ALA A CA 1
ATOM 716 C C . ALA A 1 88 ? -21.334 2.927 17.952 1.00 73.94 88 ALA A C 1
ATOM 718 O O . ALA A 1 88 ? -20.770 2.355 17.018 1.00 73.94 88 ALA A O 1
ATOM 719 N N . GLN A 1 89 ? -21.068 2.618 19.227 1.00 75.19 89 GLN A N 1
ATOM 720 C CA . GLN A 1 89 ? -20.103 1.575 19.581 1.00 75.19 89 GLN A CA 1
ATOM 721 C C . GLN A 1 89 ? -20.567 0.162 19.220 1.00 75.19 89 GLN A C 1
ATOM 723 O O . GLN A 1 89 ? -19.746 -0.657 18.817 1.00 75.19 89 GLN A O 1
ATOM 728 N N . GLU A 1 90 ? -21.862 -0.138 19.314 1.00 78.75 90 GLU A N 1
ATOM 729 C CA . GLU A 1 90 ? -22.388 -1.445 18.908 1.00 78.75 90 GLU A CA 1
ATOM 730 C C . GLU A 1 90 ? -22.227 -1.678 17.396 1.00 78.75 90 GLU A C 1
ATOM 732 O O . GLU A 1 90 ? -21.777 -2.744 16.971 1.00 78.75 90 GLU A O 1
ATOM 737 N N . VAL A 1 91 ? -22.551 -0.670 16.578 1.00 75.38 91 VAL A N 1
ATOM 738 C CA . VAL A 1 91 ? -22.350 -0.713 15.120 1.00 75.38 91 VAL A CA 1
ATOM 739 C C . VAL A 1 91 ? -20.867 -0.904 14.790 1.00 75.38 91 VAL A C 1
ATOM 741 O O . VAL A 1 91 ? -20.513 -1.796 14.019 1.00 75.38 91 VAL A O 1
ATOM 744 N N . LYS A 1 92 ? -19.984 -0.148 15.452 1.00 72.94 92 LYS A N 1
ATOM 745 C CA . LYS A 1 92 ? -18.533 -0.293 15.305 1.00 72.94 92 LYS A CA 1
ATOM 746 C C . LYS A 1 92 ? -18.035 -1.689 15.680 1.00 72.94 92 LYS A C 1
ATOM 748 O O . LYS A 1 92 ? -17.242 -2.261 14.937 1.00 72.94 92 LYS A O 1
ATOM 753 N N . GLN A 1 93 ? -18.488 -2.255 16.798 1.00 76.75 93 GLN A N 1
ATOM 754 C CA . GLN A 1 93 ? -18.061 -3.593 17.212 1.00 76.75 93 GLN A CA 1
ATOM 755 C C . GLN A 1 93 ? -18.440 -4.647 16.160 1.00 76.75 93 GLN A C 1
ATOM 757 O O . GLN A 1 93 ? -17.625 -5.509 15.844 1.00 76.75 93 GLN A O 1
ATOM 762 N N . LYS A 1 94 ? -19.616 -4.527 15.526 1.00 77.81 94 LYS A N 1
ATOM 763 C CA . LYS A 1 94 ? -20.020 -5.408 14.413 1.00 77.81 94 LYS A CA 1
ATOM 764 C C . LYS A 1 94 ? -19.093 -5.284 13.197 1.00 77.81 94 LYS A C 1
ATOM 766 O O . LYS A 1 94 ? -18.769 -6.302 12.575 1.00 77.81 94 LYS A O 1
ATOM 771 N N . TYR A 1 95 ? -18.645 -4.071 12.862 1.00 74.44 95 TYR A N 1
ATOM 772 C CA . TYR A 1 95 ? -17.653 -3.862 11.801 1.00 74.44 95 TYR A CA 1
ATOM 773 C C . TYR A 1 95 ? -16.308 -4.505 12.153 1.00 74.44 95 TYR A C 1
ATOM 775 O O . TYR A 1 95 ? -15.764 -5.250 11.337 1.00 74.44 95 TYR A O 1
ATOM 783 N N . LEU A 1 96 ? -15.809 -4.293 13.376 1.00 76.88 96 LEU A N 1
ATOM 784 C CA . LEU A 1 96 ? -14.554 -4.886 13.851 1.00 76.88 96 LEU A CA 1
ATOM 785 C C . LEU A 1 96 ? -14.595 -6.417 13.812 1.00 76.88 96 LEU A C 1
ATOM 787 O O . LEU A 1 96 ? -13.692 -7.030 13.246 1.00 76.88 96 LEU A O 1
ATOM 791 N N . ASP A 1 97 ? -15.668 -7.033 14.310 1.00 82.00 97 ASP A N 1
ATOM 792 C CA . ASP A 1 97 ? -15.840 -8.489 14.281 1.00 82.00 97 ASP A CA 1
ATOM 793 C C . ASP A 1 97 ? -15.816 -9.036 12.841 1.00 82.00 97 ASP A C 1
ATOM 795 O O . ASP A 1 97 ? -15.291 -10.118 12.567 1.00 82.00 97 ASP A O 1
ATOM 799 N N . THR A 1 98 ? -16.391 -8.291 11.894 1.00 79.88 98 THR A N 1
ATOM 800 C CA . THR A 1 98 ? -16.426 -8.666 10.472 1.00 79.88 98 THR A CA 1
ATOM 801 C C . THR A 1 98 ? -15.055 -8.520 9.812 1.00 79.88 98 THR A C 1
ATOM 803 O O . THR A 1 98 ? -14.637 -9.401 9.052 1.00 79.88 98 THR A O 1
ATOM 806 N N . ILE A 1 99 ? -14.332 -7.443 10.127 1.00 83.06 99 ILE A N 1
ATOM 807 C CA . ILE A 1 99 ? -12.947 -7.219 9.698 1.00 83.06 99 ILE A CA 1
ATOM 808 C C . ILE A 1 99 ? -12.052 -8.345 10.222 1.00 83.06 99 ILE A C 1
ATOM 810 O O . ILE A 1 99 ? -11.307 -8.938 9.444 1.00 83.06 99 ILE A O 1
ATOM 814 N N . GLU A 1 100 ? -12.156 -8.695 11.506 1.00 84.31 100 GLU A N 1
ATOM 815 C CA . GLU A 1 100 ? -11.366 -9.764 12.124 1.00 84.31 100 GLU A CA 1
ATOM 816 C C . GLU A 1 100 ? -11.647 -11.131 11.492 1.00 84.31 100 GLU A C 1
ATOM 818 O O . GLU A 1 100 ? -10.705 -11.863 11.180 1.00 84.31 100 GLU A O 1
ATOM 823 N N . LYS A 1 101 ? -12.917 -11.457 11.216 1.00 86.25 101 LYS A N 1
ATOM 824 C CA . LYS A 1 101 ? -13.296 -12.687 10.497 1.00 86.25 101 LYS A CA 1
ATOM 825 C C . LYS A 1 101 ? -12.723 -12.725 9.081 1.00 86.25 101 LYS A C 1
ATOM 827 O O . LYS A 1 101 ? -12.137 -13.734 8.688 1.00 86.25 101 LYS A O 1
ATOM 832 N N . SER A 1 102 ? -12.856 -11.632 8.329 1.00 85.44 102 SER A N 1
ATOM 833 C CA . SER A 1 102 ? -12.355 -11.532 6.950 1.00 85.44 102 SER A CA 1
ATOM 834 C C . SER A 1 102 ? -10.831 -11.641 6.910 1.00 85.44 102 SER A C 1
ATOM 836 O O . SER A 1 102 ? -10.274 -12.393 6.114 1.00 85.44 102 SER A O 1
ATOM 838 N N . LEU A 1 103 ? -10.148 -10.960 7.830 1.00 85.56 103 LEU A N 1
ATOM 839 C CA . LEU A 1 103 ? -8.703 -11.038 7.998 1.00 85.56 103 LEU A CA 1
ATOM 840 C C . LEU A 1 103 ? -8.247 -12.446 8.396 1.00 85.56 103 LEU A C 1
ATOM 842 O O . LEU A 1 103 ? -7.252 -12.938 7.867 1.00 85.56 103 LEU A O 1
ATOM 846 N N . GLY A 1 104 ? -8.967 -13.102 9.309 1.00 85.19 104 GLY A N 1
ATOM 847 C CA . GLY A 1 104 ? -8.715 -14.486 9.703 1.00 85.19 104 GLY A CA 1
ATOM 848 C C . GLY A 1 104 ? -8.825 -15.447 8.519 1.00 85.19 104 GLY A C 1
ATOM 849 O O . GLY A 1 104 ? -7.929 -16.264 8.317 1.00 85.19 104 GLY A O 1
ATOM 850 N N . ALA A 1 105 ? -9.860 -15.293 7.690 1.00 86.56 105 ALA A N 1
ATOM 851 C CA . ALA A 1 105 ? -10.036 -16.078 6.471 1.00 86.56 105 ALA A CA 1
ATOM 852 C C . ALA A 1 105 ? -8.904 -15.834 5.459 1.00 86.56 105 ALA A C 1
ATOM 854 O O . ALA A 1 105 ? -8.317 -16.786 4.954 1.00 86.56 105 ALA A O 1
ATOM 855 N N . LEU A 1 106 ? -8.536 -14.574 5.209 1.00 86.25 106 LEU A N 1
ATOM 856 C CA . LEU A 1 106 ? -7.433 -14.226 4.307 1.00 86.25 106 LEU A CA 1
ATOM 857 C C . LEU A 1 106 ? -6.094 -14.806 4.797 1.00 86.25 106 LEU A C 1
ATOM 859 O O . LEU A 1 106 ? -5.365 -15.407 4.009 1.00 86.25 106 LEU A O 1
ATOM 863 N N . ARG A 1 107 ? -5.796 -14.712 6.100 1.00 84.75 107 ARG A N 1
ATOM 864 C CA . ARG A 1 107 ? -4.593 -15.314 6.706 1.00 84.75 107 ARG A CA 1
ATOM 865 C C . ARG A 1 107 ? -4.595 -16.839 6.600 1.00 84.75 107 ARG A C 1
ATOM 867 O O . ARG A 1 107 ? -3.567 -17.417 6.263 1.00 84.75 107 ARG A O 1
ATOM 874 N N . ALA A 1 108 ? -5.735 -17.488 6.844 1.00 84.25 108 ALA A N 1
ATOM 875 C CA . ALA A 1 108 ? -5.886 -18.937 6.687 1.00 84.25 108 ALA A CA 1
ATOM 876 C C . ALA A 1 108 ? -5.679 -19.399 5.234 1.00 84.25 108 ALA A C 1
ATOM 878 O O . ALA A 1 108 ? -5.193 -20.501 5.001 1.00 84.25 108 ALA A O 1
ATOM 879 N N . LEU A 1 109 ? -5.994 -18.538 4.263 1.00 82.00 109 LEU A N 1
ATOM 880 C CA . LEU A 1 109 ? -5.745 -18.761 2.836 1.00 82.00 109 LEU A CA 1
ATOM 881 C C . LEU A 1 109 ? -4.318 -18.372 2.401 1.00 82.00 109 LEU A C 1
ATOM 883 O O . LEU A 1 109 ? -3.997 -18.429 1.216 1.00 82.00 109 LEU A O 1
ATOM 887 N N . GLY A 1 110 ? -3.455 -18.001 3.350 1.00 79.12 110 GLY A N 1
ATOM 888 C CA . GLY A 1 110 ? -2.041 -17.720 3.119 1.00 79.12 110 GLY A CA 1
ATOM 889 C C . GLY A 1 110 ? -1.721 -16.274 2.742 1.00 79.12 110 GLY A C 1
ATOM 890 O O . GLY A 1 110 ? -0.560 -15.975 2.465 1.00 79.12 110 GLY A O 1
ATOM 891 N N . VAL A 1 111 ? -2.692 -15.352 2.763 1.00 82.56 111 VAL A N 1
ATOM 892 C CA . VAL A 1 111 ? -2.405 -13.929 2.527 1.00 82.56 111 VAL A CA 1
ATOM 893 C C . VAL A 1 111 ? -1.467 -13.421 3.619 1.00 82.56 111 VAL A C 1
ATOM 895 O O . VAL A 1 111 ? -1.828 -13.348 4.796 1.00 82.56 111 VAL A O 1
ATOM 898 N N . GLY A 1 112 ? -0.239 -13.100 3.215 1.00 79.69 112 GLY A N 1
ATOM 899 C CA . GLY A 1 112 ? 0.809 -12.667 4.129 1.00 79.69 112 GLY A CA 1
ATOM 900 C C . GLY A 1 112 ? 0.520 -11.307 4.768 1.00 79.69 112 GLY A C 1
ATOM 901 O O . GLY A 1 112 ? -0.168 -10.456 4.206 1.00 79.69 112 GLY A O 1
ATOM 902 N N . ALA A 1 113 ? 1.057 -11.103 5.965 1.00 86.12 113 ALA A N 1
ATOM 903 C CA . ALA A 1 113 ? 1.005 -9.826 6.660 1.00 86.12 113 ALA A CA 1
ATOM 904 C C . ALA A 1 113 ? 2.381 -9.153 6.631 1.00 86.12 113 ALA A C 1
ATOM 906 O O . ALA A 1 113 ? 3.411 -9.826 6.555 1.00 86.12 113 ALA A O 1
ATOM 907 N N . PHE A 1 114 ? 2.393 -7.828 6.749 1.00 88.50 114 PHE A N 1
ATOM 908 C CA . PHE A 1 114 ? 3.612 -7.093 7.045 1.00 88.50 114 PHE A CA 1
ATOM 909 C C . PHE A 1 114 ? 4.224 -7.591 8.363 1.00 88.50 114 PHE A C 1
ATOM 911 O O . PHE A 1 114 ? 3.484 -7.837 9.327 1.00 88.50 114 PHE A O 1
ATOM 918 N N . PRO A 1 115 ? 5.562 -7.684 8.437 1.00 87.69 115 PRO A N 1
ATOM 919 C CA . PRO A 1 115 ? 6.269 -7.922 9.687 1.00 87.69 115 PRO A CA 1
ATOM 920 C C . PRO A 1 115 ? 5.920 -6.885 10.762 1.00 87.69 115 PRO A C 1
ATOM 922 O O . PRO A 1 115 ? 5.409 -5.794 10.479 1.00 87.69 115 PRO A O 1
ATOM 925 N N . ALA A 1 116 ? 6.175 -7.231 12.023 1.00 83.56 116 ALA A N 1
ATOM 926 C CA . ALA A 1 116 ? 5.690 -6.465 13.166 1.00 83.56 116 ALA A CA 1
ATOM 927 C C . ALA A 1 116 ? 6.244 -5.033 13.204 1.00 83.56 116 ALA A C 1
ATOM 929 O O . ALA A 1 116 ? 5.543 -4.122 13.653 1.00 83.56 116 ALA A O 1
ATOM 930 N N . ARG A 1 117 ? 7.487 -4.808 12.761 1.00 81.62 117 ARG A N 1
ATOM 931 C CA . ARG A 1 117 ? 8.081 -3.463 12.701 1.00 81.62 117 ARG A CA 1
ATOM 932 C C . ARG A 1 117 ? 7.485 -2.602 11.578 1.00 81.62 117 ARG A C 1
ATOM 934 O O . ARG A 1 117 ? 6.775 -1.652 11.926 1.00 81.62 117 ARG A O 1
ATOM 941 N N . PRO A 1 118 ? 7.664 -2.926 10.283 1.00 86.12 118 PRO A N 1
ATOM 942 C CA . PRO A 1 118 ? 7.115 -2.129 9.185 1.00 86.12 118 PRO A CA 1
ATOM 943 C C . PRO A 1 118 ? 5.588 -2.010 9.263 1.00 86.12 118 PRO A C 1
ATOM 945 O O . PRO A 1 118 ? 5.040 -0.939 9.018 1.00 86.12 118 PRO A O 1
ATOM 948 N N . GLY A 1 119 ? 4.884 -3.060 9.704 1.00 87.31 119 GLY A N 1
ATOM 949 C CA . GLY A 1 119 ? 3.432 -3.022 9.868 1.00 87.31 119 GLY A CA 1
ATOM 950 C C . GLY A 1 119 ? 2.954 -2.042 10.947 1.00 87.31 119 GLY A C 1
ATOM 951 O O . GLY A 1 119 ? 1.928 -1.390 10.770 1.00 87.31 119 GLY A O 1
ATOM 952 N N . ARG A 1 120 ? 3.692 -1.884 12.059 1.00 82.00 120 ARG A N 1
ATOM 953 C CA . ARG A 1 120 ? 3.372 -0.861 13.076 1.00 82.00 120 ARG A CA 1
ATOM 954 C C . ARG A 1 120 ? 3.576 0.550 12.537 1.00 82.00 120 ARG A C 1
ATOM 956 O O . ARG A 1 120 ? 2.761 1.420 12.821 1.00 82.00 120 ARG A O 1
ATOM 963 N N . VAL A 1 121 ? 4.639 0.762 11.763 1.00 82.12 121 VAL A N 1
ATOM 964 C CA . VAL A 1 121 ? 4.924 2.060 11.140 1.00 82.12 121 VAL A CA 1
ATOM 965 C C . VAL A 1 121 ? 3.836 2.434 10.149 1.00 82.12 121 VAL A C 1
ATOM 967 O O . VAL A 1 121 ? 3.269 3.515 10.254 1.00 82.12 121 VAL A O 1
ATOM 970 N N . ILE A 1 122 ? 3.513 1.535 9.217 1.00 87.75 122 ILE A N 1
ATOM 971 C CA . ILE A 1 122 ? 2.489 1.775 8.197 1.00 87.75 122 ILE A CA 1
ATOM 972 C C . ILE A 1 122 ? 1.137 2.075 8.851 1.00 87.75 122 ILE A C 1
ATOM 974 O O . ILE A 1 122 ? 0.484 3.042 8.462 1.00 87.75 122 ILE A O 1
ATOM 978 N N . ALA A 1 123 ? 0.745 1.303 9.872 1.00 83.62 123 ALA A N 1
ATOM 979 C CA . ALA A 1 123 ? -0.488 1.548 10.616 1.00 83.62 123 ALA A CA 1
ATOM 980 C C . ALA A 1 123 ? -0.500 2.936 11.268 1.00 83.62 123 ALA A C 1
ATOM 982 O O . ALA A 1 123 ? -1.450 3.688 11.086 1.00 83.62 123 ALA A O 1
ATOM 983 N N . ALA A 1 124 ? 0.579 3.319 11.949 1.00 77.19 124 ALA A N 1
ATOM 984 C CA . ALA A 1 124 ? 0.654 4.613 12.613 1.00 77.19 124 ALA A CA 1
ATOM 985 C C . ALA A 1 124 ? 0.703 5.798 11.622 1.00 77.19 124 ALA A C 1
ATOM 987 O O . ALA A 1 124 ? 0.132 6.853 11.892 1.00 77.19 124 ALA A O 1
ATOM 988 N N . LEU A 1 125 ? 1.323 5.632 10.446 1.00 80.25 125 LEU A N 1
ATOM 989 C CA . LEU A 1 125 ? 1.268 6.626 9.364 1.00 80.25 125 LEU A CA 1
ATOM 990 C C . LEU A 1 125 ? -0.153 6.764 8.793 1.00 80.25 125 LEU A C 1
ATOM 992 O O . LEU A 1 125 ? -0.594 7.882 8.518 1.00 80.25 125 LEU A O 1
ATOM 996 N N . ALA A 1 126 ? -0.875 5.652 8.635 1.00 81.94 126 ALA A N 1
ATOM 997 C CA . ALA A 1 126 ? -2.268 5.659 8.195 1.00 81.94 126 ALA A CA 1
ATOM 998 C C . ALA A 1 126 ? -3.189 6.330 9.226 1.00 81.94 126 ALA A C 1
ATOM 1000 O O . ALA A 1 126 ? -3.945 7.227 8.865 1.00 81.94 126 ALA A O 1
ATOM 1001 N N . GLU A 1 127 ? -3.055 5.984 10.510 1.00 74.88 127 GLU A N 1
ATOM 1002 C CA . GLU A 1 127 ? -3.785 6.614 11.623 1.00 74.88 127 GLU A CA 1
ATOM 1003 C C . GLU A 1 127 ? -3.507 8.122 11.721 1.00 74.88 127 GLU A C 1
ATOM 1005 O O . GLU A 1 127 ? -4.399 8.912 12.028 1.00 74.88 127 GLU A O 1
ATOM 1010 N N . ALA A 1 128 ? -2.282 8.548 11.407 1.00 73.44 128 ALA A N 1
ATOM 1011 C CA . ALA A 1 128 ? -1.928 9.960 11.344 1.00 73.44 128 ALA A CA 1
ATOM 1012 C C . ALA A 1 128 ? -2.439 10.680 10.080 1.00 73.44 128 ALA A C 1
ATOM 1014 O O . ALA A 1 128 ? -2.163 11.865 9.898 1.00 73.44 128 ALA A O 1
ATOM 1015 N N . GLY A 1 129 ? -3.162 9.990 9.194 1.00 76.19 129 GLY A N 1
ATOM 1016 C CA . GLY A 1 129 ? -3.748 10.561 7.986 1.00 76.19 129 GLY A CA 1
ATOM 1017 C C . GLY A 1 129 ? -2.743 10.830 6.866 1.00 76.19 129 GLY A C 1
ATOM 1018 O O . GLY A 1 129 ? -3.064 11.577 5.942 1.00 76.19 129 GLY A O 1
ATOM 1019 N N . ILE A 1 130 ? -1.537 10.246 6.911 1.00 80.88 130 ILE A N 1
ATOM 1020 C CA . ILE A 1 130 ? -0.497 10.481 5.895 1.00 80.88 130 ILE A CA 1
ATOM 1021 C C . ILE A 1 130 ? -0.995 10.116 4.498 1.00 80.88 130 ILE A C 1
ATOM 1023 O O . ILE A 1 130 ? -0.817 10.901 3.571 1.00 80.88 130 ILE A O 1
ATOM 1027 N N . PHE A 1 131 ? -1.664 8.973 4.352 1.00 86.44 131 PHE A N 1
ATOM 1028 C CA . PHE A 1 131 ? -2.129 8.490 3.050 1.00 86.44 131 PHE A CA 1
ATOM 1029 C C . PHE A 1 131 ? -3.389 9.199 2.536 1.00 86.44 131 PHE A C 1
ATOM 1031 O O . PHE A 1 131 ? -3.583 9.281 1.325 1.00 86.44 131 PHE A O 1
ATOM 1038 N N . ASP A 1 132 ? -4.212 9.745 3.435 1.00 79.50 132 ASP A N 1
ATOM 1039 C CA . ASP A 1 132 ? -5.566 10.205 3.099 1.00 79.50 132 ASP A CA 1
ATOM 1040 C C . ASP A 1 132 ? -5.754 11.719 3.195 1.00 79.50 132 ASP A C 1
ATOM 1042 O O . ASP A 1 132 ? -6.381 12.324 2.331 1.00 79.50 132 ASP A O 1
ATOM 1046 N N . LEU A 1 133 ? -5.193 12.354 4.226 1.00 75.94 133 LEU A N 1
ATOM 1047 C CA . LEU A 1 133 ? -5.303 13.801 4.444 1.00 75.94 133 LEU A CA 1
ATOM 1048 C C . LEU A 1 133 ? -4.130 14.556 3.818 1.00 75.94 133 LEU A C 1
ATOM 1050 O O . LEU A 1 133 ? -4.286 15.680 3.335 1.00 75.94 133 LEU A O 1
ATOM 1054 N N . TYR A 1 134 ? -2.951 13.936 3.845 1.00 76.12 134 TYR A N 1
ATOM 1055 C CA . TYR A 1 134 ? -1.695 14.564 3.440 1.00 76.12 134 TYR A CA 1
ATOM 1056 C C . TYR A 1 134 ? -1.193 14.116 2.063 1.00 76.12 134 TYR A C 1
ATOM 1058 O O . TYR A 1 134 ? -0.195 14.652 1.589 1.00 76.12 134 TYR A O 1
ATOM 1066 N N . GLY A 1 135 ? -1.899 13.193 1.399 1.00 80.75 135 GLY A N 1
ATOM 1067 C CA . GLY A 1 135 ? -1.584 12.755 0.035 1.00 80.75 135 GLY A CA 1
ATOM 1068 C C . GLY A 1 135 ? -0.266 11.985 -0.090 1.00 80.75 135 GLY A C 1
ATOM 1069 O O . GLY A 1 135 ? 0.357 12.005 -1.150 1.00 80.75 135 GLY A O 1
ATOM 1070 N N . GLY A 1 136 ? 0.188 11.351 0.991 1.00 86.56 136 GLY A N 1
ATOM 1071 C CA . GLY A 1 136 ? 1.339 10.458 0.977 1.00 86.56 136 GLY A CA 1
ATOM 1072 C C . GLY A 1 136 ? 1.051 9.191 0.175 1.00 86.56 136 GLY A C 1
ATOM 1073 O O . GLY A 1 136 ? -0.056 8.662 0.201 1.00 86.56 136 GLY A O 1
ATOM 1074 N N . VAL A 1 137 ? 2.067 8.689 -0.516 1.00 93.44 137 VAL A N 1
ATOM 1075 C CA . VAL A 1 137 ? 2.026 7.485 -1.346 1.00 93.44 137 VAL A CA 1
ATOM 1076 C C . VAL A 1 137 ? 3.119 6.544 -0.856 1.00 93.44 137 VAL A C 1
ATOM 1078 O O . VAL A 1 137 ? 4.292 6.902 -0.867 1.00 93.44 137 VAL A O 1
ATOM 1081 N N . LEU A 1 138 ? 2.758 5.348 -0.399 1.00 95.31 138 LEU A N 1
ATOM 1082 C CA . LEU A 1 138 ? 3.706 4.308 0.001 1.00 95.31 138 LEU A CA 1
ATOM 1083 C C . LEU A 1 138 ? 4.465 3.815 -1.236 1.00 95.31 138 LEU A C 1
ATOM 1085 O O . LEU A 1 138 ? 3.839 3.497 -2.243 1.00 95.31 138 LEU A O 1
ATOM 1089 N N . LEU A 1 139 ? 5.795 3.737 -1.166 1.00 93.62 139 LEU A N 1
ATOM 1090 C CA . LEU A 1 139 ? 6.683 3.394 -2.283 1.00 93.62 139 LEU A CA 1
ATOM 1091 C C . LEU A 1 139 ? 7.509 2.125 -2.012 1.00 93.62 139 LEU A C 1
ATOM 1093 O O . LEU A 1 139 ? 7.398 1.479 -0.969 1.00 93.62 139 LEU A O 1
ATOM 1097 N N . GLU A 1 140 ? 8.348 1.775 -2.988 1.00 91.19 140 GLU A N 1
ATOM 1098 C CA . GLU A 1 140 ? 9.338 0.694 -2.912 1.00 91.19 140 GLU A CA 1
ATOM 1099 C C . GLU A 1 140 ? 8.744 -0.679 -2.548 1.00 91.19 140 GLU A C 1
ATOM 1101 O O . GLU A 1 140 ? 7.703 -1.064 -3.089 1.00 91.19 140 GLU A O 1
ATOM 1106 N N . ASP A 1 141 ? 9.449 -1.452 -1.720 1.00 91.44 141 ASP A N 1
ATOM 1107 C CA . ASP A 1 141 ? 9.163 -2.858 -1.434 1.00 91.44 141 ASP A CA 1
ATOM 1108 C C . ASP A 1 141 ? 7.838 -3.023 -0.669 1.00 91.44 141 ASP A C 1
ATOM 1110 O O . ASP A 1 141 ? 7.087 -3.965 -0.930 1.00 91.44 141 ASP A O 1
ATOM 1114 N N . ALA A 1 142 ? 7.486 -2.062 0.193 1.00 93.44 142 ALA A N 1
ATOM 1115 C CA . ALA A 1 142 ? 6.201 -2.043 0.887 1.00 93.44 142 ALA A CA 1
ATOM 1116 C C . ALA A 1 142 ? 5.025 -1.827 -0.084 1.00 93.44 142 ALA A C 1
ATOM 1118 O O . ALA A 1 142 ? 4.020 -2.534 -0.009 1.00 93.44 142 ALA A O 1
ATOM 1119 N N . ALA A 1 143 ? 5.168 -0.916 -1.053 1.00 95.44 143 ALA A N 1
ATOM 1120 C CA . ALA A 1 143 ? 4.161 -0.712 -2.094 1.00 95.44 143 ALA A CA 1
ATOM 1121 C C . ALA A 1 143 ? 4.012 -1.936 -3.002 1.00 95.44 143 ALA A C 1
ATOM 1123 O O . ALA A 1 143 ? 2.892 -2.350 -3.299 1.00 95.44 143 ALA A O 1
ATOM 1124 N N . PHE A 1 144 ? 5.134 -2.548 -3.405 1.00 93.75 144 PHE A N 1
ATOM 1125 C CA . PHE A 1 144 ? 5.124 -3.791 -4.178 1.00 93.75 144 PHE A CA 1
ATOM 1126 C C . PHE A 1 144 ? 4.334 -4.887 -3.466 1.00 93.75 144 PHE A C 1
ATOM 1128 O O . PHE A 1 144 ? 3.526 -5.564 -4.099 1.00 93.75 144 PHE A O 1
ATOM 1135 N N . TYR A 1 145 ? 4.546 -5.041 -2.159 1.00 91.75 145 TYR A N 1
ATOM 1136 C CA . TYR A 1 145 ? 3.866 -6.053 -1.363 1.00 91.75 145 TYR A CA 1
ATOM 1137 C C . TYR A 1 145 ? 2.343 -5.860 -1.381 1.00 91.75 145 TYR A C 1
ATOM 1139 O O . TYR A 1 145 ? 1.611 -6.798 -1.700 1.00 91.75 145 TYR A O 1
ATOM 1147 N N . CYS A 1 146 ? 1.864 -4.631 -1.158 1.00 93.31 146 CYS A N 1
ATOM 1148 C CA . CYS A 1 146 ? 0.437 -4.314 -1.250 1.00 93.31 146 CYS A CA 1
ATOM 1149 C C . CYS A 1 146 ? -0.123 -4.536 -2.667 1.00 93.31 146 CYS A C 1
ATOM 1151 O O . CYS A 1 146 ? -1.208 -5.097 -2.827 1.00 93.31 146 CYS A O 1
ATOM 1153 N N . LEU A 1 147 ? 0.613 -4.126 -3.707 1.00 92.50 147 LEU A N 1
ATOM 1154 C CA . LEU A 1 147 ? 0.202 -4.281 -5.108 1.00 92.50 147 LEU A CA 1
ATOM 1155 C C . LEU A 1 147 ? 0.119 -5.750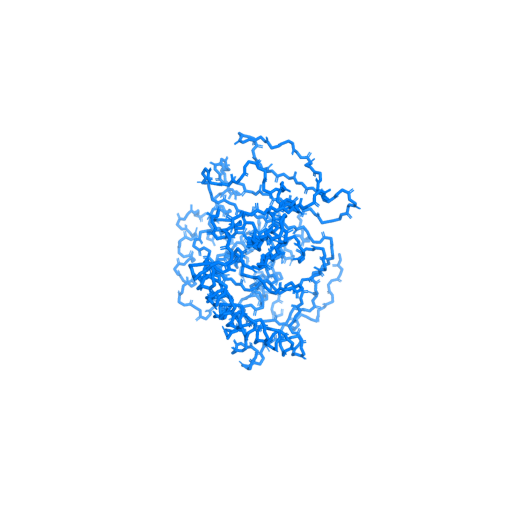 -5.531 1.00 92.50 147 LEU A C 1
ATOM 1157 O O . LEU A 1 147 ? -0.804 -6.138 -6.248 1.00 92.50 147 LEU A O 1
ATOM 1161 N N . ALA A 1 148 ? 1.054 -6.581 -5.072 1.00 87.56 148 ALA A N 1
ATOM 1162 C CA . ALA A 1 148 ? 1.013 -8.014 -5.315 1.00 87.56 148 ALA A CA 1
ATOM 1163 C C . ALA A 1 148 ? -0.260 -8.626 -4.717 1.00 87.56 148 ALA A C 1
ATOM 1165 O O . ALA A 1 148 ? -0.964 -9.369 -5.396 1.00 87.56 148 ALA A O 1
ATOM 1166 N N . GLN A 1 149 ? -0.612 -8.248 -3.489 1.00 86.75 149 GLN A N 1
ATOM 1167 C CA . GLN A 1 149 ? -1.809 -8.738 -2.806 1.00 86.75 149 GLN A CA 1
ATOM 1168 C C . GLN A 1 149 ? -3.108 -8.226 -3.433 1.00 86.75 149 GLN A C 1
ATOM 1170 O O . GLN A 1 149 ? -4.051 -9.002 -3.569 1.00 86.75 149 GLN A O 1
ATOM 1175 N N . LEU A 1 150 ? -3.142 -6.968 -3.890 1.00 87.81 150 LEU A N 1
ATOM 1176 C CA . LEU A 1 150 ? -4.253 -6.416 -4.676 1.00 87.81 150 LEU A CA 1
ATOM 1177 C C . LEU A 1 150 ? -4.515 -7.254 -5.936 1.00 87.81 150 LEU A C 1
ATOM 1179 O O . LEU A 1 150 ? -5.656 -7.566 -6.266 1.00 87.81 150 LEU A O 1
ATOM 1183 N N . HIS A 1 151 ? -3.450 -7.640 -6.642 1.00 81.06 151 HIS A N 1
ATOM 1184 C CA . HIS A 1 151 ? -3.533 -8.498 -7.827 1.00 81.06 151 HIS A CA 1
ATOM 1185 C C . HIS A 1 151 ? -3.705 -9.983 -7.509 1.00 81.06 151 HIS A C 1
ATOM 1187 O O . HIS A 1 151 ? -3.722 -10.822 -8.414 1.00 81.06 151 HIS A O 1
ATOM 1193 N N . GLY A 1 152 ? -3.839 -10.295 -6.227 1.00 77.62 152 GLY A N 1
ATOM 1194 C CA . GLY A 1 152 ? -3.972 -11.631 -5.723 1.00 77.62 152 GLY A CA 1
ATOM 1195 C C . GLY A 1 152 ? -2.784 -12.508 -6.061 1.00 77.62 152 GLY A C 1
ATOM 1196 O O . GLY A 1 152 ? -2.933 -13.550 -6.683 1.00 77.62 152 GLY A O 1
ATOM 1197 N N . LEU A 1 153 ? -1.587 -12.070 -5.708 1.00 79.44 153 LEU A N 1
ATOM 1198 C CA . LEU A 1 153 ? -0.362 -12.823 -5.907 1.00 79.44 153 LEU A CA 1
ATOM 1199 C C . LEU A 1 153 ? 0.195 -13.237 -4.552 1.00 79.44 153 LEU A C 1
ATOM 1201 O O . LEU A 1 153 ? 0.419 -12.405 -3.671 1.00 79.44 153 LEU A O 1
ATOM 1205 N N . MET A 1 154 ? 0.464 -14.531 -4.412 1.00 74.00 154 MET A N 1
ATOM 1206 C CA . MET A 1 154 ? 1.236 -15.059 -3.294 1.00 74.00 154 MET A CA 1
ATOM 1207 C C . MET A 1 154 ? 2.717 -14.801 -3.563 1.00 74.00 154 MET A C 1
ATOM 1209 O O . MET A 1 154 ? 3.297 -15.359 -4.498 1.00 74.00 154 MET A O 1
ATOM 1213 N N . LEU A 1 155 ? 3.328 -13.919 -2.771 1.00 74.12 155 LEU A N 1
ATOM 1214 C CA . LEU A 1 155 ? 4.752 -13.633 -2.898 1.00 74.12 155 LEU A CA 1
ATOM 1215 C C . LEU A 1 155 ? 5.576 -14.741 -2.222 1.00 74.12 155 LEU A C 1
ATOM 1217 O O . LEU A 1 155 ? 5.325 -15.057 -1.060 1.00 74.12 155 LEU A O 1
ATOM 1221 N N . PRO A 1 156 ? 6.593 -15.302 -2.903 1.00 60.34 156 PRO A N 1
ATOM 1222 C CA . PRO A 1 156 ? 7.393 -16.410 -2.375 1.00 60.34 156 PRO A CA 1
ATOM 1223 C C . PRO A 1 156 ? 8.289 -16.005 -1.196 1.00 60.34 156 PRO A C 1
ATOM 1225 O O . PRO A 1 156 ? 8.773 -16.862 -0.462 1.00 60.34 156 PRO A O 1
ATOM 1228 N N . LYS A 1 157 ? 8.531 -14.701 -1.015 1.00 68.50 157 LYS A N 1
ATOM 1229 C CA . LYS A 1 157 ? 9.313 -14.145 0.088 1.00 68.50 157 LYS A CA 1
ATOM 1230 C C . LYS A 1 157 ? 8.495 -13.060 0.787 1.00 68.50 157 LYS A C 1
ATOM 1232 O O . LYS A 1 157 ? 8.031 -12.124 0.136 1.00 68.50 157 LYS A O 1
ATOM 1237 N N . ALA A 1 158 ? 8.339 -13.190 2.102 1.00 69.38 158 ALA A N 1
ATOM 1238 C CA . ALA A 1 158 ? 7.804 -12.125 2.941 1.00 69.38 158 ALA A CA 1
ATOM 1239 C C . ALA A 1 158 ? 8.822 -10.979 3.077 1.00 69.38 158 ALA A C 1
ATOM 1241 O O . ALA A 1 158 ? 10.029 -11.189 2.937 1.00 69.38 158 ALA A O 1
ATOM 1242 N N . LEU A 1 159 ? 8.331 -9.773 3.362 1.00 83.12 159 LEU A N 1
ATOM 1243 C CA . LEU A 1 159 ? 9.194 -8.687 3.825 1.00 83.12 159 LEU A CA 1
ATOM 1244 C C . LEU A 1 159 ? 9.866 -9.085 5.148 1.00 83.12 159 LEU A C 1
ATOM 1246 O O . LEU A 1 159 ? 9.370 -9.958 5.864 1.00 83.12 159 LEU A O 1
ATOM 1250 N N . ASP A 1 160 ? 10.988 -8.451 5.464 1.00 86.81 160 ASP A N 1
ATOM 1251 C CA . ASP A 1 160 ? 11.667 -8.603 6.751 1.00 86.81 160 ASP A CA 1
ATOM 1252 C C . ASP A 1 160 ? 11.342 -7.428 7.688 1.00 86.81 160 ASP A C 1
ATOM 1254 O O . ASP A 1 160 ? 10.792 -6.402 7.285 1.00 86.81 160 ASP A O 1
ATOM 1258 N N . ASP A 1 161 ? 11.648 -7.589 8.976 1.00 84.56 161 ASP A N 1
ATOM 1259 C CA . ASP A 1 161 ? 11.440 -6.538 9.981 1.00 84.56 161 ASP A CA 1
ATOM 1260 C C . ASP A 1 161 ? 12.380 -5.327 9.795 1.00 84.56 161 ASP A C 1
ATOM 1262 O O . ASP A 1 161 ? 12.197 -4.314 10.471 1.00 84.56 161 ASP A O 1
ATOM 1266 N N . GLU A 1 162 ? 13.367 -5.418 8.897 1.00 84.00 162 GLU A N 1
ATOM 1267 C CA . GLU A 1 162 ? 14.323 -4.349 8.568 1.00 84.00 162 GLU A CA 1
ATOM 1268 C C . GLU A 1 162 ? 13.909 -3.556 7.318 1.00 84.00 162 GLU A C 1
ATOM 1270 O O . GLU A 1 162 ? 14.598 -2.626 6.908 1.00 84.00 162 GLU A O 1
ATOM 1275 N N . THR A 1 163 ? 12.781 -3.913 6.699 1.00 86.75 163 THR A N 1
ATOM 1276 C CA . THR A 1 163 ? 12.317 -3.281 5.467 1.00 86.75 163 THR A CA 1
ATOM 1277 C C . THR A 1 163 ? 12.020 -1.802 5.707 1.00 86.75 163 THR A C 1
ATOM 1279 O O . THR A 1 163 ? 11.110 -1.454 6.461 1.00 86.75 163 THR A O 1
ATOM 1282 N N . ASP A 1 164 ? 12.756 -0.934 5.013 1.00 86.75 164 ASP A N 1
ATOM 1283 C CA . ASP A 1 164 ? 12.547 0.511 5.050 1.00 86.75 164 ASP A CA 1
ATOM 1284 C C . ASP A 1 164 ? 11.160 0.900 4.511 1.00 86.75 164 ASP A C 1
ATOM 1286 O O . ASP A 1 164 ? 10.685 0.394 3.489 1.00 86.75 164 ASP A O 1
ATOM 1290 N N . ILE A 1 165 ? 10.529 1.870 5.171 1.00 89.00 165 ILE A N 1
ATOM 1291 C CA . ILE A 1 165 ? 9.273 2.475 4.731 1.00 89.00 165 ILE A CA 1
ATOM 1292 C C . ILE A 1 165 ? 9.577 3.767 3.980 1.00 89.00 165 ILE A C 1
ATOM 1294 O O . ILE A 1 165 ? 10.134 4.713 4.535 1.00 89.00 165 ILE A O 1
ATOM 1298 N N . VAL A 1 166 ? 9.182 3.826 2.711 1.00 89.25 166 VAL A N 1
ATOM 1299 C CA . VAL A 1 166 ? 9.366 5.009 1.864 1.00 89.25 166 VAL A CA 1
ATOM 1300 C C . VAL A 1 166 ? 8.003 5.589 1.521 1.00 89.25 166 VAL A C 1
ATOM 1302 O O . VAL A 1 166 ? 7.132 4.876 1.027 1.00 89.25 166 VAL A O 1
ATOM 1305 N N . VAL A 1 167 ? 7.820 6.881 1.773 1.00 88.12 167 VAL A N 1
ATOM 1306 C CA . VAL A 1 167 ? 6.599 7.618 1.445 1.00 88.12 167 VAL A CA 1
ATOM 1307 C C . VAL A 1 167 ? 6.955 8.758 0.500 1.00 88.12 167 VAL A C 1
ATOM 1309 O O . VAL A 1 167 ? 7.711 9.659 0.855 1.00 88.12 167 VAL A O 1
ATOM 1312 N N . GLY A 1 168 ? 6.412 8.718 -0.712 1.00 86.00 168 GLY A N 1
ATOM 1313 C CA . GLY A 1 168 ? 6.436 9.841 -1.639 1.00 86.00 168 GLY A CA 1
ATOM 1314 C C . GLY A 1 168 ? 5.317 10.812 -1.303 1.00 86.00 168 GLY A C 1
ATOM 1315 O O . GLY A 1 168 ? 4.203 10.387 -1.008 1.00 86.00 168 GLY A O 1
ATOM 1316 N N . VAL A 1 169 ? 5.587 12.110 -1.348 1.00 76.75 169 VAL A N 1
ATOM 1317 C CA . VAL A 1 169 ? 4.561 13.124 -1.115 1.00 76.75 169 VAL A CA 1
ATOM 1318 C C . VAL A 1 169 ? 4.605 14.156 -2.226 1.00 76.75 169 VAL A C 1
ATOM 1320 O O . VAL A 1 169 ? 5.647 14.756 -2.510 1.00 76.75 169 VAL A O 1
ATOM 1323 N N . SER A 1 170 ? 3.456 14.341 -2.877 1.00 66.38 170 SER A N 1
ATOM 1324 C CA . SER A 1 170 ? 3.283 15.425 -3.838 1.00 66.38 170 SER A CA 1
ATOM 1325 C C . SER A 1 170 ? 3.304 16.748 -3.080 1.00 66.38 170 SER A C 1
ATOM 1327 O O . SER A 1 170 ? 2.742 16.838 -1.988 1.00 66.38 170 SER A O 1
ATOM 1329 N N . ALA A 1 171 ? 3.991 17.753 -3.623 1.00 55.81 171 ALA A N 1
ATOM 1330 C CA . ALA A 1 171 ? 4.244 19.028 -2.963 1.00 55.81 171 ALA A CA 1
ATOM 1331 C C . ALA A 1 171 ? 2.931 19.704 -2.529 1.00 55.81 171 ALA A C 1
ATOM 1333 O O . ALA A 1 171 ? 2.270 20.389 -3.306 1.00 55.81 171 ALA A O 1
ATOM 1334 N N . SER A 1 172 ? 2.547 19.503 -1.271 1.00 50.91 172 SER A N 1
ATOM 1335 C CA . SER A 1 172 ? 1.405 20.153 -0.645 1.00 50.91 172 SER A CA 1
ATOM 1336 C C . SER A 1 172 ? 1.857 20.712 0.700 1.00 50.91 172 SER A C 1
ATOM 1338 O O . SER A 1 172 ? 2.453 19.972 1.487 1.00 50.91 172 SER A O 1
ATOM 1340 N N . PRO A 1 173 ? 1.541 21.979 1.032 1.00 50.34 173 PRO A N 1
ATOM 1341 C CA . PRO A 1 173 ? 1.888 22.599 2.318 1.00 50.34 173 PRO A CA 1
ATOM 1342 C C . PRO A 1 173 ? 1.223 21.916 3.527 1.00 50.34 173 PRO A C 1
ATOM 1344 O O . PRO A 1 173 ? 1.366 22.371 4.658 1.00 50.34 173 PRO A O 1
ATOM 1347 N N . LYS A 1 174 ? 0.457 20.844 3.294 1.00 52.19 174 LYS A N 1
ATOM 1348 C CA . LYS A 1 174 ? -0.296 20.117 4.307 1.00 52.19 174 LYS A CA 1
ATOM 1349 C C . LYS A 1 174 ? 0.542 19.083 5.055 1.00 52.19 174 LYS A C 1
ATOM 1351 O O . LYS A 1 174 ? 0.150 18.753 6.163 1.00 52.19 174 LYS A O 1
ATOM 1356 N N . VAL A 1 175 ? 1.659 18.579 4.519 1.00 55.09 175 VAL A N 1
ATOM 1357 C CA . VAL A 1 175 ? 2.452 17.551 5.224 1.00 55.09 175 VAL A CA 1
ATOM 1358 C C . VAL A 1 175 ? 2.924 18.100 6.576 1.00 55.09 175 VAL A C 1
ATOM 1360 O O . VAL A 1 175 ? 3.504 19.189 6.606 1.00 55.09 175 VAL A O 1
ATOM 1363 N N . PRO A 1 176 ? 2.691 17.394 7.699 1.00 54.50 176 PRO A N 1
ATOM 1364 C CA . PRO A 1 176 ? 3.137 17.865 9.002 1.00 54.50 176 PRO A CA 1
ATOM 1365 C C . PRO A 1 176 ? 4.640 18.157 8.982 1.00 54.50 176 PRO A C 1
ATOM 1367 O O . PRO A 1 176 ? 5.411 17.357 8.462 1.00 54.50 176 PRO A O 1
ATOM 1370 N N . GLN A 1 177 ? 5.076 19.254 9.613 1.00 54.19 177 GLN A N 1
ATOM 1371 C CA . GLN A 1 177 ? 6.508 19.578 9.758 1.00 54.19 177 GLN A CA 1
ATOM 1372 C C . GLN A 1 177 ? 7.296 18.487 10.506 1.00 54.19 177 GLN A C 1
ATOM 1374 O O . GLN A 1 177 ? 8.520 18.438 10.446 1.00 54.19 177 GLN A O 1
ATOM 1379 N N . ASN A 1 178 ? 6.597 17.612 11.234 1.00 58.72 178 ASN A N 1
ATOM 1380 C CA . ASN A 1 178 ? 7.167 16.422 11.843 1.00 58.72 178 ASN A CA 1
ATOM 1381 C C . ASN A 1 178 ? 6.159 15.259 11.783 1.00 58.72 178 ASN A C 1
ATOM 1383 O O . ASN A 1 178 ? 5.447 15.022 12.765 1.00 58.72 178 ASN A O 1
ATOM 1387 N N . PRO A 1 179 ? 6.092 14.514 10.664 1.00 55.44 179 PRO A N 1
ATOM 1388 C CA . PRO A 1 179 ? 5.215 13.349 10.526 1.00 55.44 179 PRO A CA 1
ATOM 1389 C C . PRO A 1 179 ? 5.519 12.268 11.573 1.00 55.44 179 PRO A C 1
ATOM 1391 O O . PRO A 1 179 ? 4.647 11.502 11.960 1.00 55.44 179 PRO A O 1
ATOM 1394 N N . LEU A 1 180 ? 6.757 12.229 12.073 1.00 57.47 180 LEU A N 1
ATOM 1395 C CA . LEU A 1 180 ? 7.227 11.257 13.060 1.00 57.47 180 LEU A CA 1
ATOM 1396 C C . LEU A 1 180 ? 6.925 11.657 14.499 1.00 57.47 180 LEU A C 1
ATOM 1398 O O . LEU A 1 180 ? 6.985 10.811 15.379 1.00 57.47 180 LEU A O 1
ATOM 1402 N N . GLY A 1 181 ? 6.560 12.916 14.758 1.00 56.03 181 GLY A N 1
ATOM 1403 C CA . GLY A 1 181 ? 6.039 13.341 16.061 1.00 56.03 181 GLY A CA 1
ATOM 1404 C C . GLY A 1 181 ? 4.722 12.643 16.427 1.00 56.03 181 GLY A C 1
ATOM 1405 O O . GLY A 1 181 ? 4.270 12.743 17.566 1.00 56.03 181 GLY A O 1
ATOM 1406 N N . LEU A 1 182 ? 4.130 11.945 15.454 1.00 51.94 182 LEU A N 1
ATOM 1407 C CA . LEU A 1 182 ? 2.944 11.101 15.559 1.00 51.94 182 LEU A CA 1
ATOM 1408 C C . LEU A 1 182 ? 3.305 9.639 15.890 1.00 51.94 182 LEU A C 1
ATOM 1410 O O . LEU A 1 182 ? 2.443 8.888 16.328 1.00 51.94 182 LEU A O 1
ATOM 1414 N N . LEU A 1 183 ? 4.569 9.236 15.704 1.00 57.75 183 LEU A N 1
ATOM 1415 C CA . LEU A 1 183 ? 5.085 7.924 16.089 1.00 57.75 183 LEU A CA 1
ATOM 1416 C C . LEU A 1 183 ? 5.671 8.030 17.503 1.00 57.75 183 LEU A C 1
ATOM 1418 O O . LEU A 1 183 ? 6.588 8.809 17.758 1.00 57.75 183 LEU A O 1
ATOM 1422 N N . ASP A 1 184 ? 5.125 7.264 18.443 1.00 51.12 184 ASP A N 1
ATOM 1423 C CA . ASP A 1 184 ? 5.446 7.347 19.872 1.00 51.12 184 ASP A CA 1
ATOM 1424 C C . ASP A 1 184 ? 6.958 7.112 20.129 1.00 51.12 184 ASP A C 1
ATOM 1426 O O . ASP A 1 184 ? 7.436 5.985 20.056 1.00 51.12 184 ASP A O 1
ATOM 1430 N N . LYS A 1 185 ? 7.725 8.197 20.344 1.00 53.84 185 LYS A N 1
ATOM 1431 C CA . LYS A 1 185 ? 9.125 8.322 20.842 1.00 53.84 185 LYS A CA 1
ATOM 1432 C C . LYS A 1 185 ? 10.185 7.259 20.451 1.00 53.84 185 LYS A C 1
ATOM 1434 O O . LYS A 1 185 ? 11.201 7.147 21.133 1.00 53.84 185 LYS A O 1
ATOM 1439 N N . GLY A 1 186 ? 10.004 6.520 19.359 1.00 59.59 186 GLY A N 1
ATOM 1440 C CA . GLY A 1 186 ? 10.891 5.425 18.935 1.00 59.59 186 GLY A CA 1
ATOM 1441 C C . GLY A 1 186 ? 11.806 5.734 17.748 1.00 59.59 186 GLY A C 1
ATOM 1442 O O . GLY A 1 186 ? 12.582 4.869 17.352 1.00 59.59 186 GLY A O 1
ATOM 1443 N N . TYR A 1 187 ? 11.732 6.939 17.176 1.00 63.25 187 TYR A N 1
ATOM 1444 C CA . TYR A 1 187 ? 12.471 7.325 15.969 1.00 63.25 187 TYR A CA 1
ATOM 1445 C C . TYR A 1 187 ? 13.384 8.519 16.231 1.00 63.25 187 TYR A C 1
ATOM 1447 O O . TYR A 1 187 ? 12.970 9.510 16.836 1.00 63.25 187 TYR A O 1
ATOM 1455 N N . SER A 1 188 ? 14.618 8.433 15.735 1.00 56.12 188 SER A N 1
ATOM 1456 C CA . SER A 1 188 ? 15.549 9.556 15.681 1.00 56.12 188 SER A CA 1
ATOM 1457 C C . SER A 1 188 ? 15.619 10.103 14.255 1.00 56.12 188 SER A C 1
ATOM 1459 O O . SER A 1 188 ? 15.769 9.327 13.304 1.00 56.12 188 SER A O 1
ATOM 1461 N N . PRO A 1 189 ? 15.530 11.434 14.075 1.00 57.22 189 PRO A N 1
ATOM 1462 C CA . PRO A 1 189 ? 15.807 12.039 12.782 1.00 57.22 189 PRO A CA 1
ATOM 1463 C C . PRO A 1 189 ? 17.267 11.758 12.420 1.00 57.22 189 PRO A C 1
ATOM 1465 O O . PRO A 1 189 ? 18.163 11.991 13.231 1.00 57.22 189 PRO A O 1
ATOM 1468 N N . VAL A 1 190 ? 17.500 11.248 11.214 1.00 52.72 190 VAL A N 1
ATOM 1469 C CA . VAL A 1 190 ? 18.861 11.055 10.696 1.00 52.72 190 VAL A CA 1
ATOM 1470 C C . VAL A 1 190 ? 19.338 12.346 10.036 1.00 52.72 190 VAL A C 1
ATOM 1472 O O . VAL A 1 190 ? 20.488 12.732 10.212 1.00 52.72 190 VAL A O 1
ATOM 1475 N N . ASN A 1 191 ? 18.418 13.071 9.392 1.00 53.66 191 ASN A N 1
ATOM 1476 C CA . ASN A 1 191 ? 18.617 14.447 8.945 1.00 53.66 191 ASN A CA 1
ATOM 1477 C C . ASN A 1 191 ? 17.673 15.385 9.716 1.00 53.66 191 ASN A C 1
ATOM 1479 O O . ASN A 1 191 ? 16.540 15.012 10.033 1.00 53.66 191 ASN A O 1
ATOM 1483 N N . ARG A 1 192 ? 18.110 16.618 10.019 1.00 47.06 192 ARG A N 1
ATOM 1484 C CA . ARG A 1 192 ? 17.181 17.656 10.506 1.00 47.06 192 ARG A CA 1
ATOM 1485 C C . ARG A 1 192 ? 16.136 17.908 9.419 1.00 47.06 192 ARG A C 1
ATOM 1487 O O . ARG A 1 192 ? 16.485 17.948 8.245 1.00 47.06 192 ARG A O 1
ATOM 1494 N N . PHE A 1 193 ? 14.871 18.056 9.815 1.00 46.09 193 PHE A N 1
ATOM 1495 C CA . PHE A 1 193 ? 13.822 18.470 8.888 1.00 46.09 193 PHE A CA 1
ATOM 1496 C C . PHE A 1 193 ? 14.170 19.868 8.380 1.00 46.09 193 PHE A C 1
ATOM 1498 O O . PHE A 1 193 ? 14.041 20.847 9.114 1.00 46.09 193 PHE A O 1
ATOM 1505 N N . ASP A 1 194 ? 14.671 19.930 7.152 1.00 49.62 194 ASP A N 1
ATOM 1506 C CA . ASP A 1 194 ? 14.861 21.165 6.418 1.00 49.62 194 ASP A CA 1
ATOM 1507 C C . ASP A 1 194 ? 13.756 21.230 5.353 1.00 49.62 194 ASP A C 1
ATOM 1509 O O . ASP A 1 194 ? 13.789 20.455 4.392 1.00 49.62 194 ASP A O 1
ATOM 1513 N N . PRO A 1 195 ? 12.753 22.111 5.517 1.00 43.59 195 PRO A N 1
ATOM 1514 C CA . PRO A 1 195 ? 11.692 22.272 4.533 1.00 43.59 195 PRO A CA 1
ATOM 1515 C C . PRO A 1 195 ? 12.203 22.729 3.157 1.00 43.59 195 PRO A C 1
ATOM 1517 O O . PRO A 1 195 ? 11.455 22.648 2.186 1.00 43.59 195 PRO A O 1
ATOM 1520 N N . VAL A 1 196 ? 13.455 23.192 3.072 1.00 46.47 196 VAL A N 1
ATOM 1521 C CA . VAL A 1 196 ? 14.111 23.697 1.862 1.00 46.47 196 VAL A CA 1
ATOM 1522 C C . VAL A 1 196 ? 15.098 22.675 1.264 1.00 46.47 196 VAL A C 1
ATOM 1524 O O . VAL A 1 196 ? 15.284 22.672 0.050 1.00 46.47 196 VAL A O 1
ATOM 1527 N N . ALA A 1 197 ? 15.681 21.768 2.065 1.00 45.88 197 ALA A N 1
ATOM 1528 C CA . ALA A 1 197 ? 16.722 20.807 1.643 1.00 45.88 197 ALA A CA 1
ATOM 1529 C C . ALA A 1 197 ? 16.294 19.318 1.697 1.00 45.88 197 ALA A C 1
ATOM 1531 O O . ALA A 1 197 ? 17.075 18.442 2.068 1.00 45.88 197 ALA A O 1
ATOM 1532 N N . MET A 1 198 ? 15.040 19.021 1.344 1.00 51.53 198 MET A N 1
ATOM 1533 C CA . MET A 1 198 ? 14.483 17.655 1.300 1.00 51.53 198 MET A CA 1
ATOM 1534 C C . MET A 1 198 ? 15.179 16.765 0.246 1.00 51.53 198 MET A C 1
ATOM 1536 O O . MET A 1 198 ? 15.563 17.295 -0.799 1.00 51.53 198 MET A O 1
ATOM 1540 N N . PRO A 1 199 ? 15.340 15.435 0.465 1.00 55.28 199 PRO A N 1
ATOM 1541 C CA . PRO A 1 199 ? 14.472 14.504 1.222 1.00 55.28 199 PRO A CA 1
ATOM 1542 C C . PRO A 1 199 ? 14.707 14.395 2.744 1.00 55.28 199 PRO A C 1
ATOM 1544 O O . PRO A 1 199 ? 15.819 14.562 3.245 1.00 55.28 199 PRO A O 1
ATOM 1547 N N . TYR A 1 200 ? 13.646 14.053 3.493 1.00 58.81 200 TYR A N 1
ATOM 1548 C CA . TYR A 1 200 ? 13.681 13.855 4.952 1.00 58.81 200 TYR A CA 1
ATOM 1549 C C . TYR A 1 200 ? 13.825 12.372 5.316 1.00 58.81 200 TYR A C 1
ATOM 1551 O O . TYR A 1 200 ? 13.066 11.528 4.838 1.00 58.81 200 TYR A O 1
ATOM 1559 N N . TYR A 1 201 ? 14.777 12.056 6.198 1.00 58.91 201 TYR A N 1
ATOM 1560 C CA . TYR A 1 201 ? 15.098 10.684 6.595 1.00 58.91 201 TYR A CA 1
ATOM 1561 C C . TYR A 1 201 ? 15.145 10.519 8.115 1.00 58.91 201 TYR A C 1
ATOM 1563 O O . TYR A 1 201 ? 15.695 11.351 8.847 1.00 58.91 201 TYR A O 1
ATOM 1571 N N . SER A 1 202 ? 14.602 9.402 8.588 1.00 59.16 202 SER A N 1
ATOM 1572 C CA . SER A 1 202 ? 14.608 9.009 9.993 1.00 59.16 202 SER A CA 1
ATOM 1573 C C . SER A 1 202 ? 14.794 7.512 10.159 1.00 59.16 202 SER A C 1
ATOM 1575 O O . SER A 1 202 ? 14.533 6.729 9.246 1.00 59.16 202 SER A O 1
ATOM 1577 N N . ARG A 1 203 ? 15.239 7.106 11.346 1.00 60.25 203 ARG A N 1
ATOM 1578 C CA . ARG A 1 203 ? 15.493 5.703 11.661 1.00 60.25 203 ARG A CA 1
ATOM 1579 C C . ARG A 1 203 ? 15.031 5.387 13.074 1.00 60.25 203 ARG A C 1
ATOM 1581 O O . ARG A 1 203 ? 15.107 6.240 13.959 1.00 60.25 203 ARG A O 1
ATOM 1588 N N . GLU A 1 204 ? 14.534 4.172 13.279 1.00 62.28 204 GLU A N 1
ATOM 1589 C CA . GLU A 1 204 ? 14.207 3.678 14.618 1.00 62.28 204 GLU A CA 1
ATOM 1590 C C . GLU A 1 204 ? 15.462 3.731 15.511 1.00 62.28 204 GLU A C 1
ATOM 1592 O O . GLU A 1 204 ? 16.547 3.324 15.088 1.00 62.28 204 GLU A O 1
ATOM 1597 N N . VAL A 1 205 ? 15.325 4.230 16.743 1.00 55.53 205 VAL A N 1
ATOM 1598 C CA . VAL A 1 205 ? 16.435 4.434 17.699 1.00 55.53 205 VAL A CA 1
ATOM 1599 C C . VAL A 1 205 ? 17.155 3.121 18.024 1.00 55.53 205 VAL A C 1
ATOM 1601 O O . VAL A 1 205 ? 18.363 3.100 18.239 1.00 55.53 205 VAL A O 1
ATOM 1604 N N . THR A 1 206 ? 16.410 2.018 18.045 1.00 55.03 206 THR A N 1
ATOM 1605 C CA . THR A 1 206 ? 16.898 0.660 18.325 1.00 55.03 206 THR A CA 1
ATOM 1606 C C . THR A 1 206 ? 17.456 -0.056 17.091 1.00 55.03 206 THR A C 1
ATOM 1608 O O . THR A 1 206 ? 18.018 -1.137 17.234 1.00 55.03 206 THR A O 1
ATOM 1611 N N . GLY A 1 207 ? 17.351 0.560 15.907 1.00 59.59 207 GLY A N 1
ATOM 1612 C CA . GLY A 1 207 ? 17.928 0.090 14.651 1.00 59.59 207 GLY A CA 1
ATOM 1613 C C . GLY A 1 207 ? 17.163 -1.050 13.967 1.00 59.59 207 GLY A C 1
ATOM 1614 O O . GLY A 1 207 ? 17.032 -2.144 14.510 1.00 59.59 207 GLY A O 1
ATOM 1615 N N . SER A 1 208 ? 16.679 -0.780 12.744 1.00 66.50 208 SER A N 1
ATOM 1616 C CA . SER A 1 208 ? 16.716 -1.651 11.538 1.00 66.50 208 SER A CA 1
ATOM 1617 C C . SER A 1 208 ? 15.710 -1.204 10.469 1.00 66.50 208 SER A C 1
ATOM 1619 O O . SER A 1 208 ? 16.028 -1.291 9.296 1.00 66.50 208 SER A O 1
ATOM 1621 N N . CYS A 1 209 ? 14.549 -0.663 10.858 1.00 72.75 209 CYS A N 1
ATOM 1622 C CA . CYS A 1 209 ? 13.533 -0.136 9.941 1.00 72.75 209 CYS A CA 1
ATOM 1623 C C . CYS A 1 209 ? 13.657 1.396 9.837 1.00 72.75 209 CYS A C 1
ATOM 1625 O O . CYS A 1 209 ? 13.377 2.130 10.792 1.00 72.75 209 CYS A O 1
ATOM 1627 N N . GLY A 1 210 ? 14.115 1.903 8.695 1.00 79.62 210 GLY A N 1
ATOM 1628 C CA . GLY A 1 210 ? 14.128 3.328 8.374 1.00 79.62 210 GLY A CA 1
ATOM 1629 C C . GLY A 1 210 ? 12.780 3.821 7.853 1.00 79.62 210 GLY A C 1
ATOM 1630 O O . GLY A 1 210 ? 11.968 3.053 7.339 1.00 79.62 210 GLY A O 1
ATOM 1631 N N . ILE A 1 211 ? 12.545 5.128 7.975 1.00 79.75 211 ILE A N 1
ATOM 1632 C CA . ILE A 1 211 ? 11.402 5.813 7.365 1.00 79.75 211 ILE A CA 1
ATOM 1633 C C . ILE A 1 211 ? 11.924 7.009 6.571 1.00 79.75 211 ILE A C 1
ATOM 1635 O O . ILE A 1 211 ? 12.578 7.897 7.129 1.00 79.75 211 ILE A O 1
ATOM 1639 N N . SER A 1 212 ? 11.603 7.037 5.279 1.00 79.50 212 SER A N 1
ATOM 1640 C CA . SER A 1 212 ? 12.017 8.074 4.330 1.00 79.50 212 SER A CA 1
ATOM 1641 C C . SER A 1 212 ? 10.804 8.794 3.756 1.00 79.50 212 SER A C 1
ATOM 1643 O O . SER A 1 212 ? 9.884 8.146 3.260 1.00 79.50 212 SER A O 1
ATOM 1645 N N . PHE A 1 213 ? 10.828 10.125 3.764 1.00 78.50 213 PHE A N 1
ATOM 1646 C CA . PHE A 1 213 ? 9.852 10.964 3.073 1.00 78.50 213 PHE A CA 1
ATOM 1647 C C . PHE A 1 213 ? 10.516 11.641 1.870 1.00 78.50 213 PHE A C 1
ATOM 1649 O O . PHE A 1 213 ? 11.444 12.441 2.027 1.00 78.50 213 PHE A O 1
ATOM 1656 N N . LEU A 1 214 ? 10.034 11.310 0.672 1.00 78.06 214 LEU A N 1
ATOM 1657 C CA . LEU A 1 214 ? 10.497 11.864 -0.598 1.00 78.06 214 LEU A CA 1
ATOM 1658 C C . LEU A 1 214 ? 9.510 12.939 -1.065 1.00 78.06 214 LEU A C 1
ATOM 1660 O O . LEU A 1 214 ? 8.385 12.626 -1.452 1.00 78.06 214 LEU A O 1
ATOM 1664 N N . CYS A 1 215 ? 9.920 14.206 -1.021 1.00 69.62 215 CYS A N 1
ATOM 1665 C CA . CYS A 1 215 ? 9.098 15.331 -1.469 1.00 69.62 215 CYS A CA 1
ATOM 1666 C C . CYS A 1 215 ? 9.532 15.788 -2.859 1.00 69.62 215 CYS A C 1
ATOM 1668 O O . CYS A 1 215 ? 10.669 16.207 -3.057 1.00 69.62 215 CYS A O 1
ATOM 1670 N N . LEU A 1 216 ? 8.608 15.758 -3.817 1.00 66.38 216 LEU A N 1
ATOM 1671 C CA . LEU A 1 216 ? 8.942 15.878 -5.242 1.00 66.38 216 LEU A CA 1
ATOM 1672 C C . LEU A 1 216 ? 9.002 17.321 -5.778 1.00 66.38 216 LEU A C 1
ATOM 1674 O O . LEU A 1 216 ? 8.911 17.524 -6.987 1.00 66.38 216 LEU A O 1
ATOM 1678 N N . TRP A 1 217 ? 9.130 18.332 -4.906 1.00 53.00 217 TRP A N 1
ATOM 1679 C CA . TRP A 1 217 ? 9.051 19.749 -5.304 1.00 53.00 217 TRP A CA 1
ATOM 1680 C C . TRP A 1 217 ? 10.268 20.220 -6.122 1.00 53.00 217 TRP A C 1
ATOM 1682 O O . TRP A 1 217 ? 10.130 21.121 -6.941 1.00 53.00 217 TRP A O 1
ATOM 1692 N N . ASN A 1 218 ? 11.453 19.626 -5.948 1.00 48.62 218 ASN A N 1
ATOM 1693 C CA . ASN A 1 218 ? 12.678 20.209 -6.511 1.00 48.62 218 ASN A CA 1
ATOM 1694 C C . ASN A 1 218 ? 13.649 19.208 -7.148 1.00 48.62 218 ASN A C 1
ATOM 1696 O O . ASN A 1 218 ? 14.809 19.540 -7.385 1.00 48.62 218 ASN A O 1
ATOM 1700 N N . GLU A 1 219 ? 13.206 17.986 -7.445 1.00 52.09 219 GLU A N 1
ATOM 1701 C CA . GLU A 1 219 ? 14.035 17.069 -8.228 1.00 52.09 219 GLU A CA 1
ATOM 1702 C C . GLU A 1 219 ? 13.965 17.458 -9.711 1.00 52.09 219 GLU A C 1
ATOM 1704 O O . GLU A 1 219 ? 13.236 16.872 -10.510 1.00 52.09 219 GLU A O 1
ATOM 1709 N N . ALA A 1 220 ? 14.713 18.497 -10.083 1.00 52.88 220 ALA A N 1
ATOM 1710 C CA . ALA A 1 220 ? 15.058 18.724 -11.476 1.00 52.88 220 ALA A CA 1
ATOM 1711 C C . ALA A 1 220 ? 15.916 17.542 -11.961 1.00 52.88 220 ALA A C 1
ATOM 1713 O O . ALA A 1 220 ? 16.894 17.170 -11.313 1.00 52.88 220 ALA A O 1
ATOM 1714 N N . GLY A 1 221 ? 15.546 16.946 -13.095 1.00 64.12 221 GLY A N 1
ATOM 1715 C CA . GLY A 1 221 ? 16.263 15.815 -13.688 1.00 64.12 221 GLY A CA 1
ATOM 1716 C C . GLY A 1 221 ? 15.430 14.537 -13.792 1.00 64.12 221 GLY A C 1
ATOM 1717 O O . GLY A 1 221 ? 14.253 14.490 -13.432 1.00 64.12 221 GLY A O 1
ATOM 1718 N N . GLU A 1 222 ? 16.053 13.489 -14.329 1.00 68.12 222 GLU A N 1
ATOM 1719 C CA . GLU A 1 222 ? 15.368 12.255 -14.733 1.00 68.12 222 GLU A CA 1
ATOM 1720 C C . GLU A 1 222 ? 14.720 11.500 -13.556 1.00 68.12 222 GLU A C 1
ATOM 1722 O O . GLU A 1 222 ? 13.591 11.024 -13.682 1.00 68.12 222 GLU A O 1
ATOM 1727 N N . ASN A 1 223 ? 15.376 11.458 -12.390 1.00 74.25 223 ASN A N 1
ATOM 1728 C CA . ASN A 1 223 ? 14.852 10.782 -11.194 1.00 74.25 223 ASN A CA 1
ATOM 1729 C C . ASN A 1 223 ? 13.585 11.452 -10.641 1.00 74.25 223 ASN A C 1
ATOM 1731 O O . ASN A 1 223 ? 12.620 10.761 -10.308 1.00 74.25 223 ASN A O 1
ATOM 1735 N N . GLY A 1 224 ? 13.541 12.786 -10.635 1.00 77.62 224 GLY A N 1
ATOM 1736 C CA . GLY A 1 224 ? 12.377 13.535 -10.171 1.00 77.62 224 GLY A CA 1
ATOM 1737 C C . GLY A 1 224 ? 11.171 13.368 -11.077 1.00 77.62 224 GLY A C 1
ATOM 1738 O O . GLY A 1 224 ? 10.067 13.105 -10.598 1.00 77.62 224 GLY A O 1
ATOM 1739 N N . ALA A 1 225 ? 11.383 13.438 -12.394 1.00 82.38 225 ALA A N 1
ATOM 1740 C CA . ALA A 1 225 ? 10.336 13.168 -13.376 1.00 82.38 225 ALA A CA 1
ATOM 1741 C C . ALA A 1 225 ? 9.782 11.740 -13.228 1.00 82.38 225 ALA A C 1
ATOM 1743 O O . ALA A 1 225 ? 8.567 11.530 -13.275 1.00 82.38 225 ALA A O 1
ATOM 1744 N N . LEU A 1 226 ? 10.661 10.762 -12.994 1.00 86.19 226 LEU A N 1
ATOM 1745 C CA . LEU A 1 226 ? 10.283 9.366 -12.808 1.00 86.19 226 LEU A CA 1
ATOM 1746 C C . LEU A 1 226 ? 9.470 9.147 -11.518 1.00 86.19 226 LEU A C 1
ATOM 1748 O O . LEU A 1 226 ? 8.474 8.420 -11.537 1.00 86.19 226 LEU A O 1
ATOM 1752 N N . LEU A 1 227 ? 9.836 9.804 -10.413 1.00 86.31 227 LEU A N 1
ATOM 1753 C CA . LEU A 1 227 ? 9.061 9.762 -9.170 1.00 86.31 227 LEU A CA 1
ATOM 1754 C C . LEU A 1 227 ? 7.712 10.484 -9.297 1.00 86.31 227 LEU A C 1
ATOM 1756 O O . LEU A 1 227 ? 6.708 9.981 -8.793 1.00 86.31 227 LEU A O 1
ATOM 1760 N N . GLN A 1 228 ? 7.652 11.621 -9.998 1.00 86.31 228 GLN A N 1
ATOM 1761 C CA . GLN A 1 228 ? 6.391 12.331 -10.253 1.00 86.31 228 GLN A CA 1
ATOM 1762 C C . GLN A 1 228 ? 5.439 11.487 -11.102 1.00 86.31 228 GLN A C 1
ATOM 1764 O O . GLN A 1 228 ? 4.248 11.410 -10.802 1.00 86.31 228 GLN A O 1
ATOM 1769 N N . PHE A 1 229 ? 5.969 10.803 -12.120 1.00 90.19 229 PHE A N 1
ATOM 1770 C CA . PHE A 1 229 ? 5.210 9.829 -12.896 1.00 90.19 229 PHE A CA 1
ATOM 1771 C C . PHE A 1 229 ? 4.686 8.690 -12.016 1.00 90.19 229 PHE A C 1
ATOM 1773 O O . PHE A 1 229 ? 3.530 8.303 -12.170 1.00 90.19 229 PHE A O 1
ATOM 1780 N N . LEU A 1 230 ? 5.508 8.168 -11.097 1.00 92.38 230 LEU A N 1
ATOM 1781 C CA . LEU A 1 230 ? 5.141 7.056 -10.220 1.00 92.38 230 LEU A CA 1
ATOM 1782 C C . LEU A 1 230 ? 3.987 7.411 -9.274 1.00 92.38 230 LEU A C 1
ATOM 1784 O O . LEU A 1 230 ? 3.073 6.607 -9.113 1.00 92.38 230 LEU A O 1
ATOM 1788 N N . ILE A 1 231 ? 4.018 8.588 -8.644 1.00 90.62 231 ILE A N 1
ATOM 1789 C CA . ILE A 1 231 ? 3.012 8.964 -7.636 1.00 90.62 231 ILE A CA 1
ATOM 1790 C C . ILE A 1 231 ? 1.745 9.599 -8.218 1.00 90.62 231 ILE A C 1
ATOM 1792 O O . ILE A 1 231 ? 0.852 9.974 -7.458 1.00 90.62 231 ILE A O 1
ATOM 1796 N N . LYS A 1 232 ? 1.667 9.778 -9.540 1.00 90.38 232 LYS A N 1
ATOM 1797 C CA . LYS A 1 232 ? 0.501 10.374 -10.194 1.00 90.38 232 LYS A CA 1
ATOM 1798 C C . LYS A 1 232 ? -0.692 9.419 -10.140 1.00 90.38 232 LYS A C 1
ATOM 1800 O O . LYS A 1 232 ? -0.546 8.243 -10.451 1.00 90.38 232 LYS A O 1
ATOM 1805 N N . GLU A 1 233 ? -1.865 9.958 -9.796 1.00 91.69 233 GLU A N 1
ATOM 1806 C CA . GLU A 1 233 ? -3.138 9.214 -9.722 1.00 91.69 233 GLU A CA 1
ATOM 1807 C C . GLU A 1 233 ? -3.002 7.898 -8.930 1.00 91.69 233 GLU A C 1
ATOM 1809 O O . GLU A 1 233 ? -3.254 6.815 -9.464 1.00 91.69 233 GLU A O 1
ATOM 1814 N N . PRO A 1 234 ? -2.543 7.965 -7.667 1.00 94.56 234 PRO A N 1
ATOM 1815 C CA . PRO A 1 234 ? -2.322 6.770 -6.876 1.00 94.56 234 PRO A CA 1
ATOM 1816 C C . PRO A 1 234 ? -3.661 6.136 -6.477 1.00 94.56 234 PRO A C 1
ATOM 1818 O O . PRO A 1 234 ? -4.704 6.792 -6.449 1.00 94.56 234 PRO A O 1
ATOM 1821 N N . ILE A 1 235 ? -3.621 4.853 -6.129 1.00 94.44 235 ILE A N 1
ATOM 1822 C CA . ILE A 1 235 ? -4.796 4.076 -5.730 1.00 94.44 235 ILE A CA 1
ATOM 1823 C C . ILE A 1 235 ? -4.730 3.701 -4.252 1.00 94.44 235 ILE A C 1
ATOM 1825 O O . ILE A 1 235 ? -3.652 3.592 -3.666 1.00 94.44 235 ILE A O 1
ATOM 1829 N N . GLN A 1 236 ? -5.889 3.458 -3.649 1.00 95.12 236 GLN A N 1
ATOM 1830 C CA . GLN A 1 236 ? -5.980 2.938 -2.289 1.00 95.12 236 GLN A CA 1
ATOM 1831 C C . GLN A 1 236 ? -6.001 1.410 -2.288 1.00 95.12 236 GLN A C 1
ATOM 1833 O O . GLN A 1 236 ? -6.668 0.780 -3.107 1.00 95.12 236 GLN A O 1
ATOM 1838 N N . VAL A 1 237 ? -5.275 0.820 -1.343 1.00 95.31 237 VAL A N 1
ATOM 1839 C CA . VAL A 1 237 ? -5.146 -0.628 -1.149 1.00 95.31 237 VAL A CA 1
ATOM 1840 C C . VAL A 1 237 ? -5.072 -0.959 0.338 1.00 95.31 237 VAL A C 1
ATOM 1842 O O . VAL A 1 237 ? -4.800 -0.096 1.172 1.00 95.31 237 VAL A O 1
ATOM 1845 N N . ILE A 1 238 ? -5.278 -2.227 0.683 1.00 93.69 238 ILE A N 1
ATOM 1846 C CA . ILE A 1 238 ? -5.080 -2.725 2.048 1.00 93.69 238 ILE A CA 1
ATOM 1847 C C . ILE A 1 238 ? -3.595 -3.016 2.284 1.00 93.69 238 ILE A C 1
ATOM 1849 O O . ILE A 1 238 ? -2.998 -3.807 1.554 1.00 93.69 238 ILE A O 1
ATOM 1853 N N . ALA A 1 239 ? -3.030 -2.460 3.356 1.00 93.06 239 ALA A N 1
ATOM 1854 C CA . ALA A 1 239 ? -1.807 -2.970 3.967 1.00 93.06 239 ALA A CA 1
ATOM 1855 C C . ALA A 1 239 ? -2.166 -3.923 5.116 1.00 93.06 239 ALA A C 1
ATOM 1857 O O . ALA A 1 239 ? -2.695 -3.510 6.155 1.00 93.06 239 ALA A O 1
ATOM 1858 N N . PHE A 1 240 ? -1.867 -5.214 4.951 1.00 90.62 240 PHE A N 1
ATOM 1859 C CA . PHE A 1 240 ? -2.151 -6.238 5.960 1.00 90.62 240 PHE A CA 1
ATOM 1860 C C . PHE A 1 240 ? -1.156 -6.180 7.120 1.00 90.62 240 PHE A C 1
ATOM 1862 O O . PHE A 1 240 ? -0.219 -6.966 7.195 1.00 90.62 240 PHE A O 1
ATOM 1869 N N . CYS A 1 241 ? -1.353 -5.248 8.047 1.00 86.31 241 CYS A N 1
ATOM 1870 C CA . CYS A 1 241 ? -0.590 -5.183 9.293 1.00 86.31 241 CYS A CA 1
ATOM 1871 C C . CYS A 1 241 ? -1.264 -6.056 10.377 1.00 86.31 241 CYS A C 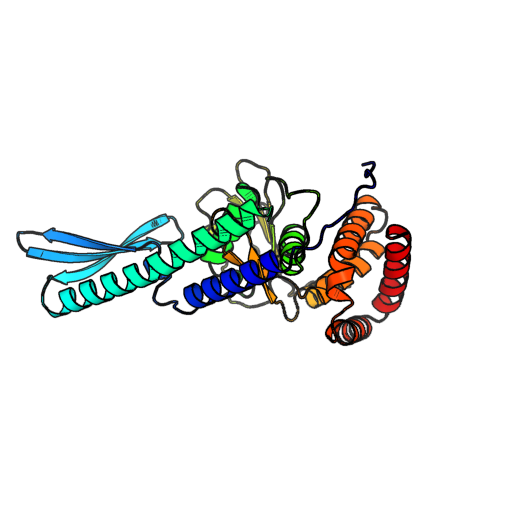1
ATOM 1873 O O . CYS A 1 241 ? -2.144 -6.877 10.086 1.00 86.31 241 CYS A O 1
ATOM 1875 N N . LYS A 1 242 ? -0.887 -5.899 11.658 1.00 78.62 242 LYS A N 1
ATOM 1876 C CA . LYS A 1 242 ? -1.596 -6.568 12.772 1.00 78.62 242 LYS A CA 1
ATOM 1877 C C . LYS A 1 242 ? -3.098 -6.262 12.722 1.00 78.62 242 LYS A C 1
ATOM 1879 O O . LYS A 1 242 ? -3.904 -7.188 12.831 1.00 78.62 242 LYS A O 1
ATOM 1884 N N . ARG A 1 243 ? -3.423 -4.983 12.517 1.00 79.94 243 ARG A N 1
ATOM 1885 C CA . ARG A 1 243 ? -4.735 -4.475 12.106 1.00 79.94 243 ARG A CA 1
ATOM 1886 C C . ARG A 1 243 ? -4.610 -3.959 10.668 1.00 79.94 243 ARG A C 1
ATOM 1888 O O . ARG A 1 243 ? -3.658 -3.223 10.413 1.00 79.94 243 ARG A O 1
ATOM 1895 N N . PRO A 1 244 ? -5.471 -4.382 9.731 1.00 88.44 244 PRO A N 1
ATOM 1896 C CA . PRO A 1 244 ? -5.384 -3.936 8.349 1.00 88.44 244 PRO A CA 1
ATOM 1897 C C . PRO A 1 244 ? -5.740 -2.451 8.266 1.00 88.44 244 PRO A C 1
ATOM 1899 O O . PRO A 1 244 ? -6.677 -2.004 8.920 1.00 88.44 244 PRO A O 1
ATOM 1902 N N . VAL A 1 245 ? -4.984 -1.705 7.465 1.00 88.44 245 VAL A N 1
ATOM 1903 C CA . VAL A 1 245 ? -5.213 -0.274 7.230 1.00 88.44 245 VAL A CA 1
ATOM 1904 C C . VAL A 1 245 ? -5.276 0.001 5.736 1.00 88.44 245 VAL A C 1
ATOM 1906 O O . VAL A 1 245 ? -4.650 -0.708 4.943 1.00 88.44 245 VAL A O 1
ATOM 1909 N N . ILE A 1 246 ? -6.026 1.031 5.352 1.00 92.31 246 ILE A N 1
ATOM 1910 C CA . ILE A 1 246 ? -6.001 1.543 3.982 1.00 92.31 246 ILE A CA 1
ATOM 1911 C C . ILE A 1 246 ? -4.770 2.430 3.825 1.00 92.31 246 ILE A C 1
ATOM 1913 O O . ILE A 1 246 ? -4.517 3.315 4.640 1.00 92.31 246 ILE A O 1
ATOM 1917 N N . VAL A 1 247 ? -4.010 2.178 2.766 1.00 94.25 247 VAL A N 1
ATOM 1918 C CA . VAL A 1 247 ? -2.863 2.988 2.360 1.00 94.25 247 VAL A CA 1
ATOM 1919 C C . VAL A 1 247 ? -3.000 3.375 0.899 1.00 94.25 247 VAL A C 1
ATOM 1921 O O . VAL A 1 247 ? -3.667 2.696 0.119 1.00 94.25 247 VAL A O 1
ATOM 1924 N N . THR A 1 248 ? -2.318 4.445 0.521 1.00 95.62 248 THR A N 1
ATOM 1925 C CA . THR A 1 248 ? -2.246 4.918 -0.861 1.00 95.62 248 THR A CA 1
ATOM 1926 C C . THR A 1 248 ? -0.938 4.425 -1.480 1.00 95.62 248 THR A C 1
ATOM 1928 O O . THR A 1 248 ? 0.123 4.607 -0.888 1.00 95.62 248 THR A O 1
ATOM 1931 N N . VAL A 1 249 ? -0.997 3.791 -2.652 1.00 97.00 249 VAL A N 1
ATOM 1932 C CA . VAL A 1 249 ? 0.155 3.259 -3.410 1.00 97.00 249 VAL A CA 1
ATOM 1933 C C . VAL A 1 249 ? 0.102 3.738 -4.866 1.00 97.00 249 VAL A C 1
ATOM 1935 O O . VAL A 1 249 ? -0.964 4.142 -5.332 1.00 97.00 249 VAL A O 1
ATOM 1938 N N . PRO A 1 250 ? 1.213 3.684 -5.621 1.00 96.00 250 PRO A N 1
ATOM 1939 C CA . PRO A 1 250 ? 1.202 3.977 -7.048 1.00 96.00 250 PRO A CA 1
ATOM 1940 C C . PRO A 1 250 ? 0.198 3.118 -7.814 1.00 96.00 250 PRO A C 1
ATOM 1942 O O . PRO A 1 250 ? -0.026 1.957 -7.461 1.00 96.00 250 PRO A O 1
ATOM 1945 N N . ASP A 1 251 ? -0.342 3.653 -8.909 1.00 93.94 251 ASP A N 1
ATOM 1946 C CA . ASP A 1 251 ? -1.090 2.837 -9.864 1.00 93.94 251 ASP A CA 1
ATOM 1947 C C . ASP A 1 251 ? -0.230 1.629 -10.321 1.00 93.94 251 ASP A C 1
ATOM 1949 O O . ASP A 1 251 ? 0.964 1.795 -10.604 1.00 93.94 251 ASP A O 1
ATOM 1953 N N . PRO A 1 252 ? -0.794 0.406 -10.413 1.00 93.25 252 PRO A N 1
ATOM 1954 C CA . PRO A 1 252 ? -0.030 -0.790 -10.752 1.00 93.25 252 PRO A CA 1
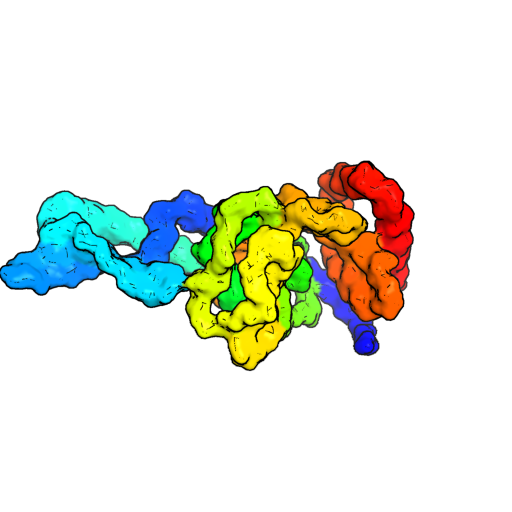ATOM 1955 C C . PRO A 1 252 ? 0.714 -0.706 -12.092 1.00 93.25 252 PRO A C 1
ATOM 1957 O O . PRO A 1 252 ? 1.811 -1.254 -12.217 1.00 93.25 252 PRO A O 1
ATOM 1960 N N . VAL A 1 253 ? 0.147 -0.029 -13.099 1.00 93.19 253 VAL A N 1
ATOM 1961 C CA . VAL A 1 253 ? 0.805 0.174 -14.398 1.00 93.19 253 VAL A CA 1
ATOM 1962 C C . VAL A 1 253 ? 1.960 1.157 -14.248 1.00 93.19 253 VAL A C 1
ATOM 1964 O O . VAL A 1 253 ? 3.051 0.882 -14.753 1.00 93.19 253 VAL A O 1
ATOM 1967 N N . ARG A 1 254 ? 1.754 2.275 -13.539 1.00 94.50 254 ARG A N 1
ATOM 1968 C CA . ARG A 1 254 ? 2.822 3.253 -13.260 1.00 94.50 254 ARG A CA 1
ATOM 1969 C C . ARG A 1 254 ? 3.968 2.600 -12.488 1.00 94.50 254 ARG A C 1
ATOM 1971 O O . ARG A 1 254 ? 5.120 2.757 -12.883 1.00 94.50 254 ARG A O 1
ATOM 1978 N N . TYR A 1 255 ? 3.665 1.785 -11.475 1.00 95.31 255 TYR A N 1
ATOM 1979 C CA . TYR A 1 255 ? 4.659 1.011 -10.722 1.00 95.31 255 TYR A CA 1
ATOM 1980 C C . TYR A 1 255 ? 5.429 0.029 -11.611 1.00 95.31 255 TYR A C 1
ATOM 1982 O O . TYR A 1 255 ? 6.657 -0.039 -11.554 1.00 95.31 255 TYR A O 1
ATOM 1990 N N . PHE A 1 256 ? 4.723 -0.722 -12.462 1.00 94.62 256 PHE A N 1
ATOM 1991 C CA . PHE A 1 256 ? 5.346 -1.648 -13.405 1.00 94.62 256 PHE A CA 1
ATOM 1992 C C . PHE A 1 256 ? 6.312 -0.924 -14.352 1.00 94.62 256 PHE A C 1
ATOM 1994 O O . PHE A 1 256 ? 7.475 -1.314 -14.456 1.00 94.62 256 PHE A O 1
ATOM 2001 N N . LEU A 1 257 ? 5.862 0.151 -15.007 1.00 94.31 257 LEU A N 1
ATOM 2002 C CA . LEU A 1 257 ? 6.694 0.923 -15.933 1.00 94.31 257 LEU A CA 1
ATOM 2003 C C . LEU A 1 257 ? 7.868 1.591 -15.216 1.00 94.31 257 LEU A C 1
ATOM 2005 O O . LEU A 1 257 ? 8.979 1.567 -15.738 1.00 94.31 257 LEU A O 1
ATOM 2009 N N . PHE A 1 258 ? 7.656 2.098 -14.001 1.00 94.31 258 PHE A N 1
ATOM 2010 C CA . PHE A 1 258 ? 8.717 2.627 -13.149 1.00 94.31 258 PHE A CA 1
ATOM 2011 C C . PHE A 1 258 ? 9.820 1.595 -12.909 1.00 94.31 258 PHE A C 1
ATOM 2013 O O . PHE A 1 258 ? 10.989 1.896 -13.128 1.00 94.31 258 PHE A O 1
ATOM 2020 N N . LYS A 1 259 ? 9.473 0.361 -12.518 1.00 94.50 259 LYS A N 1
ATOM 2021 C CA . LYS A 1 259 ? 10.465 -0.705 -12.294 1.00 94.50 259 LYS A CA 1
ATOM 2022 C C . LYS A 1 259 ? 11.164 -1.121 -13.580 1.00 94.50 259 LYS A C 1
ATOM 2024 O O . LYS A 1 259 ? 12.369 -1.362 -13.570 1.00 94.50 259 LYS A O 1
ATOM 2029 N N . ILE A 1 260 ? 10.437 -1.150 -14.695 1.00 94.44 260 ILE A N 1
ATOM 2030 C CA . ILE A 1 260 ? 11.021 -1.411 -16.010 1.00 94.44 260 ILE A CA 1
ATOM 2031 C C . ILE A 1 260 ? 12.056 -0.338 -16.366 1.00 94.44 260 ILE A C 1
ATOM 2033 O O . ILE A 1 260 ? 13.187 -0.699 -16.672 1.00 94.44 260 ILE A O 1
ATOM 2037 N N . ILE A 1 261 ? 11.724 0.951 -16.263 1.00 93.06 261 ILE A N 1
ATOM 2038 C CA . ILE A 1 261 ? 12.654 2.057 -16.548 1.00 93.06 261 ILE A CA 1
ATOM 2039 C C . ILE A 1 261 ? 13.831 2.029 -15.564 1.00 93.06 261 ILE A C 1
ATOM 2041 O O . ILE A 1 261 ? 14.983 1.974 -15.993 1.00 93.06 261 ILE A O 1
ATOM 2045 N N . ARG A 1 262 ? 13.562 1.969 -14.254 1.00 91.50 262 ARG A N 1
ATOM 2046 C CA . ARG A 1 262 ? 14.594 1.978 -13.206 1.00 91.50 262 ARG A CA 1
ATOM 2047 C C . ARG A 1 262 ? 15.582 0.824 -13.341 1.00 91.50 262 ARG A C 1
ATOM 2049 O O . ARG A 1 262 ? 16.777 1.029 -13.162 1.00 91.50 262 ARG A O 1
ATOM 2056 N N . SER A 1 263 ? 15.117 -0.361 -13.741 1.00 92.31 263 SER A N 1
ATOM 2057 C CA . SER A 1 263 ? 16.008 -1.501 -13.985 1.00 92.31 263 SER A CA 1
ATOM 2058 C C . SER A 1 263 ? 17.040 -1.245 -15.088 1.00 92.31 263 SER A C 1
ATOM 2060 O O . SER A 1 263 ? 18.092 -1.877 -15.086 1.00 92.31 263 SER A O 1
ATOM 2062 N N . GLN A 1 264 ? 16.746 -0.343 -16.031 1.00 91.38 264 GLN A N 1
ATOM 2063 C CA . GLN A 1 264 ? 17.661 0.039 -17.108 1.00 91.38 264 GLN A CA 1
ATOM 2064 C C . GLN A 1 264 ? 18.569 1.211 -16.718 1.00 91.38 264 GLN A C 1
ATOM 2066 O O . GLN A 1 264 ? 19.664 1.318 -17.258 1.00 91.38 264 GLN A O 1
ATOM 2071 N N . LEU A 1 265 ? 18.125 2.054 -15.780 1.00 87.19 265 LEU A N 1
ATOM 2072 C CA . LEU A 1 265 ? 18.895 3.172 -15.222 1.00 87.19 265 LEU A CA 1
ATOM 2073 C C . LEU A 1 265 ? 19.812 2.760 -14.060 1.00 87.19 265 LEU A C 1
ATOM 2075 O O . LEU A 1 265 ? 20.610 3.564 -13.589 1.00 87.19 265 LEU A O 1
ATOM 2079 N N . ALA A 1 266 ? 19.706 1.521 -13.570 1.00 79.00 266 ALA A N 1
ATOM 2080 C CA . ALA A 1 266 ? 20.556 0.976 -12.515 1.00 79.00 266 ALA A CA 1
ATOM 2081 C C . ALA A 1 266 ? 21.986 0.702 -13.030 1.00 79.00 266 ALA A C 1
ATOM 2083 O O . ALA A 1 266 ? 22.426 -0.448 -13.121 1.00 79.00 266 ALA A O 1
ATOM 2084 N N . GLU A 1 267 ? 22.709 1.767 -13.386 1.00 63.88 267 GLU A N 1
ATOM 2085 C CA . GLU A 1 267 ? 24.081 1.712 -13.881 1.00 63.88 267 GLU A CA 1
ATOM 2086 C C . GLU A 1 267 ? 24.974 0.957 -12.881 1.00 63.88 267 GLU A C 1
ATOM 2088 O O . GLU A 1 267 ? 25.053 1.282 -11.697 1.00 63.88 267 GLU A O 1
ATOM 2093 N N . ASN A 1 268 ? 25.628 -0.105 -13.362 1.00 62.69 268 ASN A N 1
ATOM 2094 C CA . ASN A 1 268 ? 26.574 -0.953 -12.623 1.00 62.69 268 ASN A CA 1
ATOM 2095 C C . ASN A 1 268 ? 26.020 -1.752 -11.426 1.00 62.69 268 ASN A C 1
ATOM 2097 O O . ASN A 1 268 ? 26.795 -2.422 -10.741 1.00 62.69 268 ASN A O 1
ATOM 2101 N N . SER A 1 269 ? 24.700 -1.773 -11.195 1.00 79.19 269 SER A N 1
ATOM 2102 C CA . SER A 1 269 ? 24.093 -2.550 -10.104 1.00 79.19 269 SER A CA 1
ATOM 2103 C C . SER A 1 269 ? 23.117 -3.609 -10.610 1.00 79.19 269 SER A C 1
ATOM 2105 O O . SER A 1 269 ? 21.893 -3.453 -10.592 1.00 79.19 269 SER A O 1
ATOM 2107 N N . SER A 1 270 ? 23.674 -4.752 -11.018 1.00 80.88 270 SER A N 1
ATOM 2108 C CA . SER A 1 270 ? 22.890 -5.906 -11.476 1.00 80.88 270 SER A CA 1
ATOM 2109 C C . SER A 1 270 ? 21.914 -6.422 -10.412 1.00 80.88 270 SER A C 1
ATOM 2111 O O . SER A 1 270 ? 20.850 -6.930 -10.752 1.00 80.88 270 SER A O 1
ATOM 2113 N N . SER A 1 271 ? 22.218 -6.263 -9.120 1.00 84.88 271 SER A N 1
ATOM 2114 C CA . SER A 1 271 ? 21.319 -6.650 -8.028 1.00 84.88 271 SER A CA 1
ATOM 2115 C C . SER A 1 271 ? 20.060 -5.781 -7.965 1.00 84.88 271 SER A C 1
ATOM 2117 O O . SER A 1 271 ? 18.967 -6.327 -7.807 1.00 84.88 271 SER A O 1
ATOM 2119 N N . ILE A 1 272 ? 20.191 -4.458 -8.127 1.00 84.56 272 ILE A N 1
ATOM 2120 C CA . ILE A 1 272 ? 19.056 -3.523 -8.146 1.00 84.56 272 ILE A CA 1
ATOM 2121 C C . ILE A 1 272 ? 18.203 -3.776 -9.389 1.00 84.56 272 ILE A C 1
ATOM 2123 O O . ILE A 1 272 ? 16.994 -3.967 -9.262 1.00 84.56 272 ILE A O 1
ATOM 2127 N N . ALA A 1 273 ? 18.839 -3.880 -10.561 1.00 88.75 273 ALA A N 1
ATOM 2128 C CA . ALA A 1 273 ? 18.149 -4.177 -11.813 1.00 88.75 273 ALA A CA 1
ATOM 2129 C C . ALA A 1 273 ? 17.358 -5.495 -11.739 1.00 88.75 273 ALA A C 1
ATOM 2131 O O . ALA A 1 273 ? 16.184 -5.540 -12.104 1.00 88.75 273 ALA A O 1
ATOM 2132 N N . ASN A 1 274 ? 17.966 -6.558 -11.201 1.00 89.44 274 ASN A N 1
ATOM 2133 C CA . ASN A 1 274 ? 17.309 -7.856 -11.040 1.00 89.44 274 ASN A CA 1
ATOM 2134 C C . ASN A 1 274 ? 16.134 -7.801 -10.056 1.00 89.44 274 ASN A C 1
ATOM 2136 O O . ASN A 1 274 ? 15.104 -8.429 -10.306 1.00 89.44 274 ASN A O 1
ATOM 2140 N N . ARG A 1 275 ? 16.257 -7.051 -8.951 1.00 88.94 275 ARG A N 1
ATOM 2141 C CA . ARG A 1 275 ? 15.150 -6.853 -8.003 1.00 88.94 275 ARG A CA 1
ATOM 2142 C C . ARG A 1 275 ? 13.975 -6.142 -8.672 1.00 88.94 275 ARG A C 1
ATOM 2144 O O . ARG A 1 275 ? 12.835 -6.568 -8.508 1.00 88.94 275 ARG A O 1
ATOM 2151 N N . ASP A 1 276 ? 14.246 -5.096 -9.443 1.00 91.88 276 ASP A N 1
ATOM 2152 C CA . ASP A 1 276 ? 13.200 -4.333 -10.124 1.00 91.88 276 ASP A CA 1
ATOM 2153 C C . ASP A 1 276 ? 12.510 -5.156 -11.216 1.00 91.88 276 ASP A C 1
ATOM 2155 O O . ASP A 1 276 ? 11.280 -5.179 -11.284 1.00 91.88 276 ASP A O 1
ATOM 2159 N N . LEU A 1 277 ? 13.276 -5.912 -12.011 1.00 91.38 277 LEU A N 1
ATOM 2160 C CA . LEU A 1 277 ? 12.718 -6.844 -12.993 1.00 91.38 277 LEU A CA 1
ATOM 2161 C C . LEU A 1 277 ? 11.889 -7.948 -12.331 1.00 91.38 277 LEU A C 1
ATOM 2163 O O . LEU A 1 277 ? 10.840 -8.310 -12.857 1.00 91.38 277 LEU A O 1
ATOM 2167 N N . PHE A 1 278 ? 12.303 -8.455 -11.166 1.00 90.06 278 PHE A N 1
ATOM 2168 C CA . PHE A 1 278 ? 11.512 -9.423 -10.405 1.00 90.06 278 PHE A CA 1
ATOM 2169 C C . PHE A 1 278 ? 10.153 -8.844 -9.985 1.00 90.06 278 PHE A C 1
ATOM 2171 O O . PHE A 1 278 ? 9.119 -9.483 -10.193 1.00 90.06 278 PHE A O 1
ATOM 2178 N N . GLN A 1 279 ? 10.135 -7.624 -9.443 1.00 91.44 279 GLN A N 1
ATOM 2179 C CA . GLN A 1 279 ? 8.891 -6.957 -9.046 1.00 91.44 279 GLN A CA 1
ATOM 2180 C C . GLN A 1 279 ? 7.987 -6.683 -10.255 1.00 91.44 279 GLN A C 1
ATOM 2182 O O . GLN A 1 279 ? 6.786 -6.957 -10.212 1.00 91.44 279 GLN A O 1
ATOM 2187 N N . ALA A 1 280 ? 8.568 -6.225 -11.368 1.00 91.94 280 ALA A N 1
ATOM 2188 C CA . ALA A 1 280 ? 7.846 -6.037 -12.622 1.00 91.94 280 ALA A CA 1
ATOM 2189 C C . ALA A 1 280 ? 7.267 -7.362 -13.155 1.00 91.94 280 ALA A C 1
ATOM 2191 O O . ALA A 1 280 ? 6.105 -7.407 -13.559 1.00 91.94 280 ALA A O 1
ATOM 2192 N N . LYS A 1 281 ? 8.039 -8.458 -13.103 1.00 90.06 281 LYS A N 1
ATOM 2193 C CA . LYS A 1 281 ? 7.618 -9.804 -13.536 1.00 90.06 281 LYS A CA 1
ATOM 2194 C C . LYS A 1 281 ? 6.414 -10.290 -12.748 1.00 90.06 281 LYS A C 1
ATOM 2196 O O . LYS A 1 281 ? 5.460 -10.774 -13.353 1.00 90.06 281 LYS A O 1
ATOM 2201 N N . ALA A 1 282 ? 6.439 -10.130 -11.426 1.00 86.56 282 ALA A N 1
ATOM 2202 C CA . ALA A 1 282 ? 5.335 -10.541 -10.568 1.00 86.56 282 ALA A CA 1
ATOM 2203 C C . ALA A 1 282 ? 4.026 -9.828 -10.952 1.00 86.56 282 ALA A C 1
ATOM 2205 O O . ALA A 1 282 ? 2.993 -10.475 -11.097 1.00 86.56 282 ALA A O 1
ATOM 2206 N N . LEU A 1 283 ? 4.069 -8.516 -11.207 1.00 87.31 283 LEU A N 1
ATOM 2207 C CA . LEU A 1 283 ? 2.872 -7.733 -11.543 1.00 87.31 283 LEU A CA 1
ATOM 2208 C C . LEU A 1 283 ? 2.430 -7.861 -13.010 1.00 87.31 283 LEU A C 1
ATOM 2210 O O . LEU A 1 283 ? 1.271 -7.577 -13.321 1.00 87.31 283 LEU A O 1
ATOM 2214 N N . PHE A 1 284 ? 3.310 -8.311 -13.913 1.00 86.81 284 PHE A N 1
ATOM 2215 C CA . PHE A 1 284 ? 3.105 -8.254 -15.365 1.00 86.81 284 PHE A CA 1
ATOM 2216 C C . PHE A 1 284 ? 1.763 -8.840 -15.827 1.00 86.81 284 PHE A C 1
ATOM 2218 O O . PHE A 1 284 ? 1.046 -8.231 -16.623 1.00 86.81 284 PHE A O 1
ATOM 2225 N N . LYS A 1 285 ? 1.383 -10.010 -15.296 1.00 77.38 285 LYS A N 1
ATOM 2226 C CA . LYS A 1 285 ? 0.126 -10.677 -15.669 1.00 77.38 285 LYS A CA 1
ATOM 2227 C C . LYS A 1 285 ? -1.108 -9.853 -15.288 1.00 77.38 285 LYS A C 1
ATOM 2229 O O . LYS A 1 285 ? -2.076 -9.867 -16.038 1.00 77.38 285 LYS A O 1
ATOM 2234 N N . GLY A 1 286 ? -1.067 -9.150 -14.155 1.00 75.50 286 GLY A N 1
ATOM 2235 C CA . GLY A 1 286 ? -2.176 -8.333 -13.658 1.00 75.50 286 GLY A CA 1
ATOM 2236 C C . GLY A 1 286 ? -2.308 -6.974 -14.350 1.00 75.50 286 GLY A C 1
ATOM 2237 O O . GLY A 1 286 ? -3.417 -6.454 -14.456 1.00 75.50 286 GLY A O 1
ATOM 2238 N N . VAL A 1 287 ? -1.201 -6.404 -14.839 1.00 83.25 287 VAL A N 1
ATOM 2239 C CA . VAL A 1 287 ? -1.202 -5.083 -15.497 1.00 83.25 287 VAL A CA 1
ATOM 2240 C C . VAL A 1 287 ? -1.460 -5.154 -17.003 1.00 83.25 287 VAL A C 1
ATOM 2242 O O . VAL A 1 287 ? -2.091 -4.253 -17.547 1.00 83.25 287 VAL A O 1
ATOM 2245 N N . ARG A 1 288 ? -1.036 -6.231 -17.684 1.00 76.00 288 ARG A N 1
ATOM 2246 C CA . ARG A 1 288 ? -1.165 -6.371 -19.152 1.00 76.00 288 ARG A CA 1
ATOM 2247 C C . ARG A 1 288 ? -2.614 -6.466 -19.650 1.00 76.00 288 ARG A C 1
ATOM 2249 O O . ARG A 1 288 ? -2.870 -6.231 -20.822 1.00 76.00 288 ARG A O 1
ATOM 2256 N N . GLU A 1 289 ? -3.538 -6.873 -18.782 1.00 69.75 289 GLU A N 1
ATOM 2257 C CA . GLU A 1 289 ? -4.946 -7.127 -19.124 1.00 69.75 289 GLU A CA 1
ATOM 2258 C C . GLU A 1 289 ? -5.805 -5.842 -19.035 1.00 69.75 289 GLU A C 1
ATOM 2260 O O . GLU A 1 289 ? -6.998 -5.885 -19.321 1.00 69.75 289 GLU A O 1
ATOM 2265 N N . LYS A 1 290 ? -5.220 -4.685 -18.669 1.00 64.38 290 LYS A N 1
ATOM 2266 C CA . LYS A 1 290 ? -5.942 -3.419 -18.440 1.00 64.38 290 LYS A CA 1
ATOM 2267 C C . LYS A 1 290 ? -5.824 -2.436 -19.612 1.00 64.38 290 LYS A C 1
ATOM 2269 O O . LYS A 1 290 ? -4.721 -2.149 -20.073 1.00 64.38 290 LYS A O 1
ATOM 2274 N N . LEU A 1 291 ? -6.950 -1.827 -20.009 1.00 58.75 291 LEU A N 1
ATOM 2275 C CA . LEU A 1 291 ? -7.029 -0.756 -21.023 1.00 58.75 291 LEU A CA 1
ATOM 2276 C C . LEU A 1 291 ? -6.062 0.407 -20.715 1.00 58.75 291 LEU A C 1
ATOM 2278 O O . LEU A 1 291 ? -5.339 0.882 -21.598 1.00 58.75 291 LEU A O 1
ATOM 2282 N N . THR A 1 292 ? -5.975 0.766 -19.430 1.00 72.06 292 THR A N 1
ATOM 2283 C CA . THR A 1 292 ? -5.140 1.841 -18.875 1.00 72.06 292 THR A CA 1
ATOM 2284 C C . THR A 1 292 ? -3.646 1.650 -19.155 1.00 72.06 292 THR A C 1
ATOM 2286 O O . THR A 1 292 ? -2.904 2.627 -19.227 1.00 72.06 292 THR A O 1
ATOM 2289 N N . TYR A 1 293 ? -3.185 0.410 -19.382 1.00 81.12 293 TYR A N 1
ATOM 2290 C CA . TYR A 1 293 ? -1.780 0.134 -19.695 1.00 81.12 293 TYR A CA 1
ATOM 2291 C C . TYR A 1 293 ? -1.304 0.911 -20.928 1.00 81.12 293 TYR A C 1
ATOM 2293 O O . TYR A 1 293 ? -0.243 1.533 -20.916 1.00 81.12 293 TYR A O 1
ATOM 2301 N N . SER A 1 294 ? -2.115 0.909 -21.988 1.00 81.00 294 SER A N 1
ATOM 2302 C CA . SER A 1 294 ? -1.774 1.557 -23.258 1.00 81.00 294 SER A CA 1
ATOM 2303 C C . SER A 1 294 ? -1.758 3.090 -23.171 1.00 81.00 294 SER A C 1
ATOM 2305 O O . SER A 1 294 ? -0.990 3.749 -23.874 1.00 81.00 294 SER A O 1
ATOM 2307 N N . GLU A 1 295 ? -2.592 3.669 -22.310 1.00 88.06 295 GLU A N 1
ATOM 2308 C CA . GLU A 1 295 ? -2.691 5.112 -22.073 1.00 88.06 295 GLU A CA 1
ATOM 2309 C C . GLU A 1 295 ? -1.525 5.610 -21.225 1.00 88.06 295 GLU A C 1
ATOM 2311 O O . GLU A 1 295 ? -0.797 6.501 -21.659 1.00 88.06 295 GLU A O 1
ATOM 2316 N N . ILE A 1 296 ? -1.273 4.968 -20.082 1.00 89.75 296 ILE A N 1
ATOM 2317 C CA . ILE A 1 296 ? -0.165 5.325 -19.186 1.00 89.75 296 ILE A CA 1
ATOM 2318 C C . ILE A 1 296 ? 1.186 5.093 -19.879 1.00 89.75 296 ILE A C 1
ATOM 2320 O O . ILE A 1 296 ? 2.116 5.877 -19.701 1.00 89.75 296 ILE A O 1
ATOM 2324 N N . TYR A 1 297 ? 1.305 4.069 -20.731 1.00 88.06 297 TYR A N 1
ATOM 2325 C CA . TYR A 1 297 ? 2.501 3.873 -21.556 1.00 88.06 297 TYR A CA 1
ATOM 2326 C C . TYR A 1 297 ? 2.739 5.035 -22.535 1.00 88.06 297 TYR A C 1
ATOM 2328 O O . TYR A 1 297 ? 3.873 5.494 -22.688 1.00 88.06 297 TYR A O 1
ATOM 2336 N N . ARG A 1 298 ? 1.682 5.535 -23.194 1.00 89.75 298 ARG A N 1
ATOM 2337 C CA . ARG A 1 298 ? 1.782 6.716 -24.069 1.00 89.75 298 ARG A CA 1
ATOM 2338 C C . ARG A 1 298 ? 2.155 7.964 -23.275 1.00 89.75 298 ARG A C 1
ATOM 2340 O O . ARG A 1 298 ? 3.007 8.720 -23.731 1.00 89.75 298 ARG A O 1
ATOM 2347 N N . GLU A 1 299 ? 1.573 8.140 -22.091 1.00 91.31 299 GLU A N 1
ATOM 2348 C CA . GLU A 1 299 ? 1.917 9.232 -21.179 1.00 91.31 299 GLU A CA 1
ATOM 2349 C C . GLU A 1 299 ? 3.400 9.193 -20.791 1.00 91.31 299 GLU A C 1
ATOM 2351 O O . GLU A 1 299 ? 4.089 10.197 -20.944 1.00 91.31 299 GLU A O 1
ATOM 2356 N N . ALA A 1 300 ? 3.919 8.035 -20.371 1.00 90.81 300 ALA A N 1
ATOM 2357 C CA . ALA A 1 300 ? 5.327 7.873 -20.010 1.00 90.81 300 ALA A CA 1
ATOM 2358 C C . ALA A 1 300 ? 6.261 8.312 -21.154 1.00 90.81 300 ALA A C 1
ATOM 2360 O O . ALA A 1 300 ? 7.208 9.064 -20.938 1.00 90.81 300 ALA A O 1
ATOM 2361 N N . ARG A 1 301 ? 5.959 7.910 -22.395 1.00 89.19 301 ARG A N 1
ATOM 2362 C CA . ARG A 1 301 ? 6.743 8.314 -23.576 1.00 89.19 301 ARG A CA 1
ATOM 2363 C C . ARG A 1 301 ? 6.626 9.796 -23.923 1.00 89.19 301 ARG A C 1
ATOM 2365 O O . ARG A 1 301 ? 7.545 10.333 -24.533 1.00 89.19 301 ARG A O 1
ATOM 2372 N N . ALA A 1 302 ? 5.499 10.423 -23.598 1.00 88.75 302 ALA A N 1
ATOM 2373 C CA . ALA A 1 302 ? 5.292 11.851 -23.808 1.00 88.75 302 ALA A CA 1
ATOM 2374 C C . ALA A 1 302 ? 6.018 12.695 -22.748 1.00 88.75 302 ALA A C 1
ATOM 2376 O O . ALA A 1 302 ? 6.486 13.784 -23.065 1.00 88.75 302 ALA A O 1
ATOM 2377 N N . LEU A 1 303 ? 6.133 12.186 -21.515 1.00 87.00 303 LEU A N 1
ATOM 2378 C CA . LEU A 1 303 ? 6.850 12.843 -20.418 1.00 87.00 303 LEU A CA 1
ATOM 2379 C C . LEU A 1 303 ? 8.365 12.865 -20.644 1.00 87.00 303 LEU A C 1
ATOM 2381 O O . LEU A 1 303 ? 8.998 13.890 -20.410 1.00 87.00 303 LEU A O 1
ATOM 2385 N N . ASN A 1 304 ? 8.942 11.756 -21.112 1.00 87.06 304 ASN A N 1
ATOM 2386 C CA . ASN A 1 304 ? 10.349 11.694 -21.494 1.00 87.06 304 ASN A CA 1
ATOM 2387 C C . ASN A 1 304 ? 10.538 10.760 -22.700 1.00 87.06 304 ASN A C 1
ATOM 2389 O O . ASN A 1 304 ? 10.242 9.562 -22.647 1.00 87.06 304 ASN A O 1
ATOM 2393 N N . TRP A 1 305 ? 11.068 11.309 -23.796 1.00 83.19 305 TRP A N 1
ATOM 2394 C CA . TRP A 1 305 ? 11.275 10.575 -25.044 1.00 83.19 305 TRP A CA 1
ATOM 2395 C C . TRP A 1 305 ? 12.276 9.412 -24.892 1.00 83.19 305 TRP A C 1
ATOM 2397 O O . TRP A 1 305 ? 12.132 8.394 -25.578 1.00 83.19 305 TRP A O 1
ATOM 2407 N N . GLU A 1 306 ? 13.227 9.513 -23.956 1.00 89.81 306 GLU A N 1
ATOM 2408 C CA . GLU A 1 306 ? 14.235 8.484 -23.656 1.00 89.81 306 GLU A CA 1
ATOM 2409 C C . GLU A 1 306 ? 13.637 7.257 -22.949 1.00 89.81 306 GLU A C 1
ATOM 2411 O O . GLU A 1 306 ? 14.156 6.140 -23.068 1.00 89.81 306 GLU A O 1
ATOM 2416 N N . TRP A 1 307 ? 12.486 7.411 -22.283 1.00 93.00 307 TRP A N 1
ATOM 2417 C CA . TRP A 1 307 ? 11.815 6.298 -21.609 1.00 93.00 307 TRP A CA 1
ATOM 2418 C C . TRP A 1 307 ? 11.263 5.268 -22.593 1.00 93.00 307 TRP A C 1
ATOM 2420 O O . TRP A 1 307 ? 11.188 4.089 -22.259 1.00 93.00 307 TRP A O 1
ATOM 2430 N N . GLY A 1 308 ? 10.927 5.657 -23.827 1.00 91.69 308 GLY A N 1
ATOM 2431 C CA . GLY A 1 308 ? 10.470 4.715 -24.855 1.00 91.69 308 GLY A CA 1
ATOM 2432 C C . GLY A 1 308 ? 11.482 3.586 -25.118 1.00 91.69 308 GLY A C 1
ATOM 2433 O O . GLY A 1 308 ? 11.136 2.412 -24.939 1.00 91.69 308 GLY A O 1
ATOM 2434 N N . PRO A 1 309 ? 12.730 3.915 -25.504 1.00 93.62 309 PRO A N 1
ATOM 2435 C CA . PRO A 1 309 ? 13.818 2.946 -25.631 1.00 93.62 309 PRO A CA 1
ATOM 2436 C C . PRO A 1 309 ? 14.111 2.145 -24.353 1.00 93.62 309 PRO A C 1
ATOM 2438 O O . PRO A 1 309 ? 14.322 0.933 -24.440 1.00 93.62 309 PRO A O 1
ATOM 2441 N N . LEU A 1 310 ? 14.098 2.778 -23.171 1.00 93.75 310 LEU A N 1
ATOM 2442 C CA . LEU A 1 310 ? 14.322 2.085 -21.893 1.00 93.75 310 LEU A CA 1
ATOM 2443 C C . LEU A 1 310 ? 13.233 1.041 -21.621 1.00 93.75 310 LEU A C 1
ATOM 2445 O O . LEU A 1 310 ? 13.545 -0.102 -21.288 1.00 93.75 310 LEU A O 1
ATOM 2449 N N . ILE A 1 311 ? 11.964 1.392 -21.839 1.00 93.25 311 ILE A N 1
ATOM 2450 C CA . ILE A 1 311 ? 10.853 0.454 -21.669 1.00 93.25 311 ILE A CA 1
ATOM 2451 C C . ILE A 1 311 ? 10.971 -0.708 -22.656 1.00 93.25 311 ILE A C 1
ATOM 2453 O O . ILE A 1 311 ? 10.790 -1.856 -22.259 1.00 93.25 311 ILE A O 1
ATOM 2457 N N . ALA A 1 312 ? 11.314 -0.445 -23.921 1.00 91.88 312 ALA A N 1
ATOM 2458 C CA . ALA A 1 312 ? 11.484 -1.502 -24.918 1.00 91.88 312 ALA A CA 1
ATOM 2459 C C . ALA A 1 312 ? 12.561 -2.520 -24.497 1.00 91.88 312 ALA A C 1
ATOM 2461 O O . ALA A 1 312 ? 12.290 -3.723 -24.480 1.00 91.88 312 ALA A O 1
ATOM 2462 N N . ARG A 1 313 ? 13.741 -2.040 -24.076 1.00 92.94 313 ARG A N 1
ATOM 2463 C CA . ARG A 1 313 ? 14.831 -2.896 -23.572 1.00 92.94 313 ARG A CA 1
ATOM 2464 C C . ARG A 1 313 ? 14.434 -3.656 -22.309 1.00 92.94 313 ARG A C 1
ATOM 2466 O O . ARG A 1 313 ? 14.659 -4.860 -22.215 1.00 92.94 313 ARG A O 1
ATOM 2473 N N . GLY A 1 314 ? 13.805 -2.982 -21.347 1.00 91.88 314 GLY A N 1
ATOM 2474 C CA . GLY A 1 314 ? 13.380 -3.612 -20.100 1.00 91.88 314 GLY A CA 1
ATOM 2475 C C . GLY A 1 314 ? 12.296 -4.676 -20.305 1.00 91.88 314 GLY A C 1
ATOM 2476 O O . GLY A 1 314 ? 12.355 -5.726 -19.671 1.00 91.88 314 GLY A O 1
ATOM 2477 N N . LEU A 1 315 ? 11.362 -4.480 -21.245 1.00 91.50 315 LEU A N 1
ATOM 2478 C CA . LEU A 1 315 ? 10.380 -5.502 -21.631 1.00 91.50 315 LEU A CA 1
ATOM 2479 C C . LEU A 1 315 ? 11.030 -6.711 -22.316 1.00 91.50 315 LEU A C 1
ATOM 2481 O O . LEU A 1 315 ? 10.583 -7.840 -22.112 1.00 91.50 315 LEU A O 1
ATOM 2485 N N . GLU A 1 316 ? 12.072 -6.504 -23.121 1.00 91.25 316 GLU A N 1
ATOM 2486 C CA . GLU A 1 316 ? 12.840 -7.605 -23.708 1.00 91.25 316 GLU A CA 1
ATOM 2487 C C . GLU A 1 316 ? 13.577 -8.408 -22.627 1.00 91.25 316 GLU A C 1
ATOM 2489 O O . GLU A 1 316 ? 13.477 -9.635 -22.590 1.00 91.25 316 GLU A O 1
ATOM 2494 N N . ASN A 1 317 ? 14.233 -7.722 -21.689 1.00 90.06 317 ASN A N 1
ATOM 2495 C CA . ASN A 1 317 ? 14.874 -8.358 -20.538 1.00 90.06 317 ASN A CA 1
ATOM 2496 C C . ASN A 1 317 ? 13.859 -9.123 -19.683 1.00 90.06 317 ASN A C 1
ATOM 2498 O O . ASN A 1 317 ? 14.097 -10.275 -19.332 1.00 90.06 317 ASN A O 1
ATOM 2502 N N . LEU A 1 318 ? 12.690 -8.534 -19.419 1.00 88.50 318 LEU A N 1
ATOM 2503 C CA . LEU A 1 318 ? 11.611 -9.195 -18.695 1.00 88.50 318 LEU A CA 1
ATOM 2504 C C . LEU A 1 318 ? 11.187 -10.496 -19.388 1.00 88.50 318 LEU A C 1
ATOM 2506 O O . LEU A 1 318 ? 11.069 -11.523 -18.724 1.00 88.50 318 LEU A O 1
ATOM 2510 N N . LYS A 1 319 ? 11.016 -10.488 -20.718 1.00 87.62 319 LYS A N 1
ATOM 2511 C CA . LYS A 1 319 ? 10.688 -11.698 -21.493 1.00 87.62 319 LYS A CA 1
ATOM 2512 C C . LYS A 1 319 ? 11.738 -12.792 -21.322 1.00 87.62 319 LYS A C 1
ATOM 2514 O O . LYS A 1 319 ? 11.356 -13.931 -21.087 1.00 87.62 319 LYS A O 1
ATOM 2519 N N . ARG A 1 320 ? 13.029 -12.441 -21.352 1.00 86.31 320 ARG A N 1
ATOM 2520 C CA . ARG A 1 320 ? 14.138 -13.385 -21.111 1.00 86.31 320 ARG A CA 1
ATOM 2521 C C . ARG A 1 320 ? 14.134 -13.978 -19.699 1.00 86.31 320 ARG A C 1
ATOM 2523 O O . ARG A 1 320 ? 14.682 -15.045 -19.500 1.00 86.31 320 ARG A O 1
ATOM 2530 N N . THR A 1 321 ? 13.534 -13.307 -18.713 1.00 79.62 321 THR A N 1
ATOM 2531 C CA . THR A 1 321 ? 13.371 -13.868 -17.356 1.00 79.62 321 THR A CA 1
ATOM 2532 C C . THR A 1 321 ? 12.120 -14.738 -17.198 1.00 79.62 321 THR A C 1
ATOM 2534 O O . THR A 1 321 ? 11.948 -15.371 -16.156 1.00 79.62 321 THR A O 1
ATOM 2537 N N . MET A 1 322 ? 11.196 -14.713 -18.166 1.00 74.44 322 MET A N 1
ATOM 2538 C CA . MET A 1 322 ? 9.944 -15.484 -18.151 1.00 74.44 322 MET A CA 1
ATOM 2539 C C . MET A 1 322 ? 10.034 -16.802 -18.933 1.00 74.44 322 MET A C 1
ATOM 2541 O O . MET A 1 322 ? 9.122 -17.615 -18.791 1.00 74.44 322 MET A O 1
ATOM 2545 N N . GLY A 1 323 ? 11.081 -16.984 -19.743 1.00 55.22 323 GLY A N 1
ATOM 2546 C CA . GLY A 1 323 ? 11.366 -18.185 -20.528 1.00 55.22 323 GLY A CA 1
ATOM 2547 C C . GLY A 1 323 ? 12.748 -18.720 -20.214 1.00 55.22 323 GLY A C 1
ATOM 2548 O O . GLY A 1 323 ? 13.694 -17.908 -20.268 1.00 55.22 323 GLY A O 1
#

InterPro domains:
  IPR058575 Nucleotidyltransferase-like domain, bacterial [PF12281] (226-291)

pLDDT: mean 76.78, std 15.62, range [23.2, 97.0]

Organism: NCBI:txid60036

Secondary structure (DSSP, 8-state):
----S----EEPPHHHHHHHHHHHHHHHHHHHSTTSGGGSSEEEEEEEETTEEEEEEEEE-TTS-EEEEEEEESSHHHHHHHHHHHHHHHHHHHHHHHHHHHHHHHHHTT-----HHHHHHHHHHHHTTTTTTS-EEE-HHHHHHHHHHHTTEE-SSPPPTTPPEEEEE-S-TTS-S-GGGGS-S-EEESS---SSSPPEEEEETTSS-EEEEEETTS--SHHHHHHHHHHSS-EEEEE-SSS-EEEEE--HHHHHHHHHHHHHH-TT-HHHHHHHHHHHHHHHHHHTT-THHHHHHHHHHHH-TTHHHHHHHHHHHHHHHH-

Foldseek 3Di:
DDDDPPLDWDFADPVLLVLQVVLVVLQVVCVVVVVCLQVVFWDWDWDDDPNFIWIWIWGADLQRDIDIDTDGTPDPVVVVVVVVSVVSVVVVVVSVVSSVVSLVVNVVSPLDAAPQQVLVVQVLLLSLCCFNQQVKAWDDPLLLSQLLVNRRTRGPDHDDNLAETEIEGEDDPPPPLCSCSSPHPQKDWPDRSDVVDDWTWIAGPVDRYIYTYHYLPDPDDDVSLLSCLFSPPWDWTWRRGVRIGIGTHGDLLSLLLSLLLVLLVPPPCPPSNVVSLSSNLSCVVVLVVDPVNVVSLVVQCVSPVVSVVSNVVSVVVSVVSVD

Radius of gyration: 22.67 Å; chains: 1; bounding box: 58×45×71 Å